Protein AF-A0AAD7THH3-F1 (afdb_monomer)

pLDDT: mean 76.31, std 14.66, range [33.72, 93.31]

Structure (mmCIF, N/CA/C/O backbone):
data_AF-A0AAD7THH3-F1
#
_entry.id   AF-A0AAD7THH3-F1
#
loop_
_atom_site.group_PDB
_atom_site.id
_atom_site.type_symbol
_atom_site.label_atom_id
_atom_site.label_alt_id
_atom_site.label_comp_id
_atom_site.label_asym_id
_atom_site.label_entity_id
_atom_site.label_seq_id
_atom_site.pdbx_PDB_ins_code
_atom_site.Cartn_x
_atom_site.Cartn_y
_atom_site.Cartn_z
_atom_site.occupancy
_atom_site.B_iso_or_equiv
_atom_site.auth_seq_id
_atom_site.auth_comp_id
_atom_site.auth_asym_id
_atom_site.auth_atom_id
_atom_site.pdbx_PDB_model_num
ATOM 1 N N . MET A 1 1 ? -15.666 10.020 -2.383 1.00 36.31 1 MET A N 1
ATOM 2 C CA . MET A 1 1 ? -15.651 9.001 -1.314 1.00 36.31 1 MET A CA 1
ATOM 3 C C . MET A 1 1 ? -14.209 8.816 -0.838 1.00 36.31 1 MET A C 1
ATOM 5 O O . MET A 1 1 ? -13.366 8.535 -1.676 1.00 36.31 1 MET A O 1
ATOM 9 N N . PHE A 1 2 ? -13.878 9.084 0.431 1.00 39.31 2 PHE A N 1
ATOM 10 C CA . PHE A 1 2 ? -12.523 8.852 0.968 1.00 39.31 2 PHE A CA 1
ATOM 1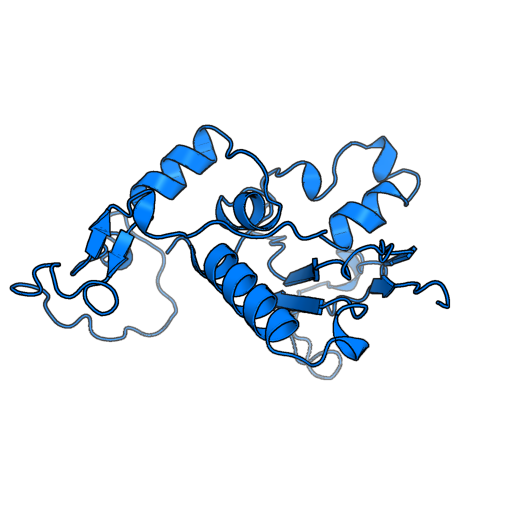1 C C . PHE A 1 2 ? -12.578 7.733 1.997 1.00 39.31 2 PHE A C 1
ATOM 13 O O . PHE A 1 2 ? -13.449 7.734 2.866 1.00 39.31 2 PHE A O 1
ATOM 20 N N . ASP A 1 3 ? -11.676 6.770 1.851 1.00 51.69 3 ASP A N 1
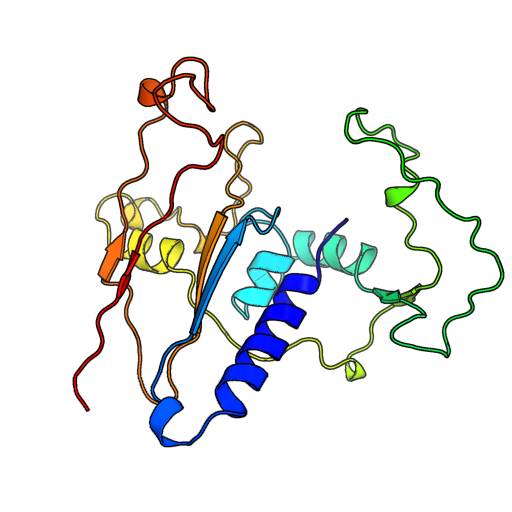ATOM 21 C CA . ASP A 1 3 ? -11.946 5.408 2.277 1.00 51.69 3 ASP A CA 1
ATOM 22 C C . ASP A 1 3 ? -11.218 5.038 3.578 1.00 51.69 3 ASP A C 1
ATOM 24 O O . ASP A 1 3 ? -10.019 4.760 3.608 1.00 51.69 3 ASP A O 1
ATOM 28 N N . THR A 1 4 ? -11.954 5.015 4.690 1.00 59.19 4 THR A N 1
ATOM 29 C CA . THR A 1 4 ? -11.506 4.410 5.957 1.00 59.19 4 THR A CA 1
ATOM 30 C C . THR A 1 4 ? -11.413 2.881 5.878 1.00 59.19 4 THR A C 1
ATOM 32 O O . THR A 1 4 ? -10.895 2.260 6.812 1.00 59.19 4 THR A O 1
ATOM 35 N N . THR A 1 5 ? -11.833 2.264 4.764 1.00 65.50 5 THR A N 1
ATOM 36 C CA . THR A 1 5 ? -11.744 0.811 4.542 1.00 65.50 5 THR A CA 1
ATOM 37 C C . THR A 1 5 ? -10.318 0.292 4.622 1.00 65.50 5 THR A C 1
ATOM 39 O O . THR A 1 5 ? -10.135 -0.828 5.080 1.00 65.50 5 THR A O 1
ATOM 42 N N . GLY A 1 6 ? -9.291 1.084 4.289 1.00 70.25 6 GLY A N 1
ATOM 43 C CA . GLY A 1 6 ? -7.895 0.658 4.457 1.00 70.25 6 GLY A CA 1
ATOM 44 C C . GLY A 1 6 ? -7.565 0.268 5.904 1.00 70.25 6 GLY A C 1
ATOM 45 O O . GLY A 1 6 ? -7.068 -0.825 6.172 1.00 70.25 6 GLY A O 1
ATOM 46 N N . ALA A 1 7 ? -7.909 1.127 6.863 1.00 71.81 7 ALA A N 1
ATOM 47 C CA . ALA A 1 7 ? -7.636 0.863 8.274 1.00 71.81 7 ALA A CA 1
ATOM 48 C C . ALA A 1 7 ? -8.503 -0.282 8.833 1.00 71.81 7 ALA A C 1
ATOM 50 O O . ALA A 1 7 ? -8.016 -1.116 9.598 1.00 71.81 7 ALA A O 1
ATOM 51 N N . ILE A 1 8 ? -9.765 -0.370 8.397 1.00 76.00 8 ILE A N 1
ATOM 52 C CA . ILE A 1 8 ? -10.666 -1.478 8.753 1.00 76.00 8 ILE A CA 1
ATOM 53 C C . ILE A 1 8 ? -10.132 -2.801 8.197 1.00 76.00 8 ILE A C 1
ATOM 55 O O . ILE A 1 8 ? -10.050 -3.784 8.928 1.00 76.00 8 ILE A O 1
ATOM 59 N N . LEU A 1 9 ? -9.707 -2.825 6.935 1.00 83.06 9 LEU A N 1
ATOM 60 C CA . LEU A 1 9 ? -9.112 -3.994 6.297 1.00 83.06 9 LEU A CA 1
ATOM 61 C C . LEU A 1 9 ? -7.879 -4.460 7.065 1.00 83.06 9 LEU A C 1
ATOM 63 O O . LEU A 1 9 ? -7.751 -5.650 7.335 1.00 83.06 9 LEU A O 1
ATOM 67 N N . LEU A 1 10 ? -6.995 -3.543 7.465 1.00 82.88 10 LEU A N 1
ATOM 68 C CA . LEU A 1 10 ? -5.818 -3.900 8.251 1.00 82.88 10 LEU A CA 1
ATOM 69 C C . LEU A 1 10 ? -6.192 -4.502 9.611 1.00 82.88 10 LEU A C 1
ATOM 71 O O . LEU A 1 10 ? -5.597 -5.506 10.018 1.00 82.88 10 LEU A O 1
ATOM 75 N N . ARG A 1 11 ? -7.202 -3.946 10.287 1.00 81.88 11 ARG A N 1
ATOM 76 C CA . ARG A 1 11 ? -7.729 -4.506 11.538 1.00 81.88 11 ARG A CA 1
ATOM 77 C C . ARG A 1 11 ? -8.259 -5.923 11.332 1.00 81.88 11 ARG A C 1
ATOM 79 O O . ARG A 1 11 ? -7.886 -6.830 12.075 1.00 81.88 11 ARG A O 1
ATOM 86 N N . GLU A 1 12 ? -9.098 -6.131 10.321 1.00 86.50 12 GLU A N 1
ATOM 87 C CA . GLU A 1 12 ? -9.710 -7.436 10.056 1.00 86.50 12 GLU A CA 1
ATOM 88 C C . GLU A 1 12 ? -8.681 -8.470 9.578 1.00 86.50 12 GLU A C 1
ATOM 90 O O . GLU A 1 12 ? -8.737 -9.618 10.009 1.00 86.50 12 GLU A O 1
ATOM 95 N N . VAL A 1 13 ? -7.679 -8.079 8.782 1.00 88.38 13 VAL A N 1
ATOM 96 C CA . VAL A 1 13 ? -6.557 -8.960 8.405 1.00 88.38 13 VAL A CA 1
ATOM 97 C C . VAL A 1 13 ? -5.707 -9.318 9.626 1.00 88.38 13 VAL A C 1
ATOM 99 O O . VAL A 1 13 ? -5.308 -10.472 9.786 1.00 88.38 13 VAL A O 1
ATOM 102 N N . THR A 1 14 ? -5.454 -8.356 10.517 1.00 86.06 14 THR A N 1
ATOM 103 C CA . THR A 1 14 ? -4.723 -8.593 11.771 1.00 86.06 14 THR A CA 1
ATOM 104 C C . THR A 1 14 ? -5.467 -9.589 12.654 1.00 86.06 14 THR A C 1
ATOM 106 O O . THR A 1 14 ? -4.867 -10.548 13.139 1.00 86.06 14 THR A O 1
ATOM 109 N N . LYS A 1 15 ? -6.781 -9.404 12.811 1.00 86.50 15 LYS A N 1
ATOM 110 C CA . LYS A 1 15 ? -7.646 -10.328 13.545 1.00 86.50 15 LYS A CA 1
ATOM 111 C C . LYS A 1 15 ? -7.672 -11.711 12.897 1.00 86.50 15 LYS A C 1
ATOM 113 O O . LYS A 1 15 ? -7.452 -12.700 13.582 1.00 86.50 15 LYS A O 1
ATOM 118 N N . PHE A 1 16 ? -7.861 -11.779 11.580 1.00 88.06 16 PHE A N 1
ATOM 119 C CA . PHE A 1 16 ? -7.867 -13.030 10.824 1.00 88.06 16 PHE A CA 1
ATOM 120 C C . PHE A 1 16 ? -6.570 -13.831 11.012 1.00 88.06 16 PHE A C 1
ATOM 122 O O . PHE A 1 16 ? -6.617 -15.042 11.223 1.00 88.06 16 PHE A O 1
ATOM 129 N N . ARG A 1 17 ? -5.410 -13.161 10.989 1.00 87.19 17 ARG A N 1
ATOM 130 C CA . ARG A 1 17 ? -4.111 -13.782 11.292 1.00 87.19 17 ARG A CA 1
ATOM 131 C C . ARG A 1 17 ? -4.064 -14.320 12.725 1.00 87.19 17 ARG A C 1
ATOM 133 O O . ARG A 1 17 ? -3.546 -15.412 12.955 1.00 87.19 17 ARG A O 1
ATOM 140 N N . ASP A 1 18 ? -4.561 -13.539 13.679 1.00 85.00 18 ASP A N 1
ATOM 141 C CA . ASP A 1 18 ? -4.465 -13.837 15.109 1.00 85.00 18 ASP A CA 1
ATOM 142 C C . ASP A 1 18 ? -5.461 -14.924 15.569 1.00 85.00 18 ASP A C 1
ATOM 144 O O . ASP A 1 18 ? -5.165 -15.641 16.524 1.00 85.00 18 ASP A O 1
ATOM 148 N N . ASP A 1 19 ? -6.573 -15.113 14.850 1.00 90.00 19 ASP A N 1
ATOM 149 C CA . ASP A 1 19 ? -7.548 -16.197 15.064 1.00 90.00 19 ASP A CA 1
ATOM 150 C C . ASP A 1 19 ? -7.002 -17.585 14.647 1.00 90.00 19 ASP A C 1
ATOM 152 O O . ASP A 1 19 ? -7.589 -18.625 14.967 1.00 90.00 19 ASP A O 1
ATOM 156 N N . GLY A 1 20 ? -5.869 -17.628 13.938 1.00 86.38 20 GLY A N 1
ATOM 157 C CA . GLY A 1 20 ? -5.189 -18.860 13.541 1.00 86.38 20 GLY A CA 1
ATOM 158 C C . GLY A 1 20 ? -4.406 -19.542 14.680 1.00 86.38 20 GLY A C 1
ATOM 159 O O . GLY A 1 20 ? -4.077 -18.924 15.696 1.00 86.38 20 GLY A O 1
ATOM 160 N N . PRO A 1 21 ? -4.042 -20.831 14.524 1.00 88.44 21 PRO A N 1
ATOM 161 C CA . PRO A 1 21 ? -3.205 -21.543 15.489 1.00 88.44 21 PRO A CA 1
ATOM 162 C C . PRO A 1 21 ? -1.806 -20.919 15.604 1.00 88.44 21 PRO A C 1
ATOM 164 O O . PRO A 1 21 ? -1.242 -20.460 14.614 1.00 88.44 21 PRO A O 1
ATOM 167 N N . GLU A 1 22 ? -1.185 -21.009 16.785 1.00 84.00 22 GLU A N 1
ATOM 168 C CA . GLU A 1 22 ? 0.122 -20.392 17.094 1.00 84.00 22 GLU A CA 1
ATOM 169 C C . GLU A 1 22 ? 1.232 -20.742 16.086 1.00 84.00 22 GLU A C 1
ATOM 171 O O . GLU A 1 22 ? 2.065 -19.904 15.738 1.00 84.00 22 GLU A O 1
ATOM 176 N N . SER A 1 23 ? 1.206 -21.957 15.528 1.00 83.88 23 SER A N 1
ATOM 177 C CA . SER A 1 23 ? 2.130 -22.387 14.468 1.00 83.88 23 SER A CA 1
ATOM 178 C C . SER A 1 23 ? 2.114 -21.493 13.215 1.00 83.88 23 SER A C 1
ATOM 180 O O . SER A 1 23 ? 3.092 -21.470 12.471 1.00 83.88 23 SER A O 1
ATOM 182 N N . GLN A 1 24 ? 1.018 -20.764 12.985 1.00 84.44 24 GLN A N 1
ATOM 183 C CA . GLN A 1 24 ? 0.810 -19.867 11.846 1.00 84.44 24 GLN A CA 1
ATOM 184 C C . GLN A 1 24 ? 1.083 -18.397 12.190 1.00 84.44 24 GLN A C 1
ATOM 186 O O . GLN A 1 24 ? 1.205 -17.581 11.285 1.00 84.44 24 GLN A O 1
ATOM 191 N N . TRP A 1 25 ? 1.279 -18.033 13.463 1.00 82.25 25 TRP A N 1
ATOM 192 C CA . TRP A 1 25 ? 1.581 -16.643 13.856 1.00 82.25 25 TRP A CA 1
ATOM 193 C C . TRP A 1 25 ? 2.908 -16.123 13.285 1.00 82.25 25 TRP A C 1
ATOM 195 O O . TRP A 1 25 ? 3.166 -14.918 13.261 1.00 82.25 25 TRP A O 1
ATOM 205 N N . ARG A 1 26 ? 3.765 -17.043 12.830 1.00 80.44 26 ARG A N 1
ATOM 206 C CA . ARG A 1 26 ? 5.031 -16.750 12.148 1.00 80.44 26 ARG A CA 1
ATOM 207 C C . ARG A 1 26 ? 4.872 -16.514 10.645 1.00 80.44 26 ARG A C 1
ATOM 209 O O . ARG A 1 26 ? 5.882 -16.342 9.966 1.00 80.44 26 ARG A O 1
ATOM 216 N N . TRP A 1 27 ? 3.654 -16.557 10.113 1.00 85.62 27 TRP A N 1
ATOM 217 C CA . TRP A 1 27 ? 3.385 -16.284 8.705 1.00 85.62 27 TRP A CA 1
ATOM 218 C C . TRP A 1 27 ? 3.083 -14.797 8.524 1.00 85.62 27 TRP A C 1
ATOM 220 O O . TRP A 1 27 ? 2.349 -14.200 9.312 1.00 85.62 27 TRP A O 1
ATOM 230 N N . SER A 1 28 ? 3.660 -14.193 7.488 1.00 88.00 28 SER A N 1
ATOM 231 C CA . SER A 1 28 ? 3.271 -12.854 7.051 1.00 88.00 28 SER A CA 1
ATOM 232 C C . SER A 1 28 ? 1.929 -12.906 6.329 1.00 88.00 28 SER A C 1
ATOM 234 O O . SER A 1 28 ? 1.591 -13.912 5.702 1.00 88.00 28 SER A O 1
ATOM 236 N N . SER A 1 29 ? 1.180 -11.807 6.376 1.00 90.19 29 SER A N 1
ATOM 237 C CA . SER A 1 29 ? -0.023 -11.635 5.554 1.00 90.19 29 SER A CA 1
ATOM 238 C C . SER A 1 29 ? 0.259 -10.655 4.420 1.00 90.19 29 SER A C 1
ATOM 240 O O . SER A 1 29 ? 0.935 -9.646 4.617 1.00 90.19 29 SER A O 1
ATOM 242 N N . ILE A 1 30 ? -0.242 -10.966 3.226 1.00 91.25 30 ILE A N 1
ATOM 243 C CA . ILE A 1 30 ? -0.125 -10.107 2.046 1.00 91.25 30 ILE A CA 1
ATOM 244 C C . ILE A 1 30 ? -1.501 -9.513 1.772 1.00 91.25 30 ILE A C 1
ATOM 246 O O . ILE A 1 30 ? -2.472 -10.253 1.629 1.00 91.25 30 ILE A O 1
ATOM 250 N N . ILE A 1 31 ? -1.567 -8.189 1.688 1.00 92.00 31 ILE A N 1
ATOM 251 C CA . ILE A 1 31 ? -2.777 -7.448 1.338 1.00 92.00 31 ILE A CA 1
ATOM 252 C C . ILE A 1 31 ? -2.488 -6.762 0.008 1.00 92.00 31 ILE A C 1
ATOM 254 O O . ILE A 1 31 ? -1.630 -5.884 -0.058 1.00 92.00 31 ILE A O 1
ATOM 258 N N . ALA A 1 32 ? -3.141 -7.196 -1.065 1.00 92.50 32 ALA A N 1
ATOM 259 C CA . ALA A 1 32 ? -2.865 -6.691 -2.402 1.00 92.50 32 ALA A CA 1
ATOM 260 C C . ALA A 1 32 ? -4.142 -6.534 -3.221 1.00 92.50 32 ALA A C 1
ATOM 262 O O . ALA A 1 32 ? -5.075 -7.323 -3.071 1.00 92.50 32 ALA A O 1
ATOM 263 N N . GLY A 1 33 ? -4.151 -5.538 -4.097 1.00 90.44 33 GLY A N 1
ATOM 264 C CA . GLY A 1 33 ? -5.286 -5.222 -4.955 1.00 90.44 33 GLY A CA 1
ATOM 265 C C . GLY A 1 33 ? -5.259 -3.771 -5.405 1.00 90.44 33 GLY A C 1
ATOM 266 O O . GLY A 1 33 ? -4.321 -3.044 -5.074 1.00 90.44 33 GLY A O 1
ATOM 267 N N . ASP A 1 34 ? -6.297 -3.383 -6.136 1.00 89.88 34 ASP A N 1
ATOM 268 C CA . ASP A 1 34 ? -6.629 -1.994 -6.425 1.00 89.88 34 ASP A CA 1
ATOM 269 C C . ASP A 1 34 ? -7.409 -1.401 -5.245 1.00 89.88 34 ASP A C 1
ATOM 271 O O . ASP A 1 34 ? -8.471 -1.897 -4.867 1.00 89.88 34 ASP A O 1
ATOM 275 N N . PHE A 1 35 ? -6.851 -0.357 -4.643 1.00 87.38 35 PHE A N 1
ATOM 276 C CA . PHE A 1 35 ? -7.419 0.321 -3.485 1.00 87.38 35 PHE A CA 1
ATOM 277 C C . PHE A 1 35 ? -8.062 1.670 -3.824 1.00 87.38 35 PHE A C 1
ATOM 279 O O . PHE A 1 35 ? -8.548 2.353 -2.923 1.00 87.38 35 PHE A O 1
ATOM 286 N N . ASN A 1 36 ? -8.043 2.095 -5.091 1.00 87.06 36 ASN A N 1
ATOM 287 C CA . ASN A 1 36 ? -8.629 3.361 -5.541 1.00 87.06 36 ASN A CA 1
ATOM 288 C C . ASN A 1 36 ? -8.104 4.637 -4.844 1.00 87.06 36 ASN A C 1
ATOM 290 O O . ASN A 1 36 ? -8.703 5.708 -4.967 1.00 87.06 36 ASN A O 1
ATOM 294 N N . PHE A 1 37 ? -6.945 4.578 -4.179 1.00 87.00 37 PHE A N 1
ATOM 295 C CA . PHE A 1 37 ? -6.289 5.745 -3.589 1.00 87.00 37 PHE A CA 1
ATOM 296 C C . PHE A 1 37 ? -4.826 5.885 -4.019 1.00 87.00 37 PHE A C 1
ATOM 298 O O . PHE A 1 37 ? -4.133 4.905 -4.277 1.00 87.00 37 PHE A O 1
ATOM 305 N N . GLY A 1 38 ? -4.345 7.128 -4.088 1.00 88.69 38 GLY A N 1
ATOM 306 C CA . GLY A 1 38 ? -2.942 7.443 -4.363 1.00 88.69 38 GLY A CA 1
ATOM 307 C C . GLY A 1 38 ? -2.071 7.467 -3.097 1.00 88.69 38 GLY A C 1
ATOM 308 O O . GLY A 1 38 ? -2.601 7.479 -1.984 1.00 88.69 38 GLY A O 1
ATOM 309 N N . PRO A 1 39 ? -0.734 7.554 -3.236 1.00 88.31 39 PRO A N 1
ATOM 310 C CA . PRO A 1 39 ? 0.187 7.660 -2.098 1.00 88.31 39 PRO A CA 1
ATOM 311 C C . PRO A 1 39 ? -0.012 8.925 -1.246 1.00 88.31 39 PRO A C 1
ATOM 313 O O . PRO A 1 39 ? 0.408 8.973 -0.092 1.00 88.31 39 PRO A O 1
ATOM 316 N N . ASP A 1 40 ? -0.615 9.968 -1.818 1.00 88.31 40 ASP A N 1
ATOM 317 C CA . ASP A 1 40 ? -0.960 11.229 -1.158 1.00 88.31 40 ASP A CA 1
ATOM 318 C C . ASP A 1 40 ? -2.305 11.181 -0.414 1.00 88.31 40 ASP A C 1
ATOM 320 O O . ASP A 1 40 ? -2.671 12.146 0.265 1.00 88.31 40 ASP A O 1
ATOM 324 N N . ASP A 1 41 ? -3.044 10.077 -0.497 1.00 87.81 41 ASP A N 1
ATOM 325 C CA . ASP A 1 41 ? -4.335 9.924 0.166 1.00 87.81 41 ASP A CA 1
ATOM 326 C C . ASP A 1 41 ? -4.194 9.609 1.673 1.00 87.81 41 ASP A C 1
ATOM 328 O O . ASP A 1 41 ? -3.278 8.881 2.075 1.00 87.81 41 ASP A O 1
ATOM 332 N N . PRO A 1 42 ? -5.098 10.121 2.537 1.00 84.75 42 PRO A N 1
ATOM 333 C CA . PRO A 1 42 ? -5.135 9.755 3.952 1.00 84.75 42 PRO A CA 1
ATOM 334 C C . PRO A 1 42 ? -5.169 8.243 4.212 1.00 84.75 42 PRO A C 1
ATOM 336 O O . PRO A 1 42 ? -4.535 7.790 5.164 1.00 84.75 42 PRO A O 1
ATOM 339 N N . ALA A 1 43 ? -5.873 7.465 3.383 1.00 84.00 43 ALA A N 1
ATOM 340 C CA . ALA A 1 43 ? -6.003 6.019 3.554 1.00 84.00 43 ALA A CA 1
ATOM 341 C C . ALA A 1 43 ? -4.648 5.304 3.455 1.00 84.00 43 ALA A C 1
ATOM 343 O O . ALA A 1 43 ? -4.332 4.466 4.304 1.00 84.00 43 ALA A O 1
ATOM 344 N N . TYR A 1 44 ? -3.810 5.697 2.487 1.00 86.75 44 TYR A N 1
ATOM 345 C CA . TYR A 1 44 ? -2.445 5.186 2.353 1.00 86.75 44 TYR A CA 1
ATOM 346 C C . TYR A 1 44 ? -1.616 5.499 3.606 1.00 86.75 44 TYR A C 1
ATOM 348 O O . TYR A 1 44 ? -0.995 4.608 4.183 1.00 86.75 44 TYR A O 1
ATOM 356 N N . THR A 1 45 ? -1.644 6.750 4.078 1.00 85.62 45 THR A N 1
ATOM 357 C CA . THR A 1 45 ? -0.901 7.165 5.280 1.00 85.62 45 THR A CA 1
ATOM 358 C C . THR A 1 45 ? -1.325 6.380 6.525 1.00 85.62 45 THR A C 1
ATOM 360 O O . THR A 1 45 ? -0.470 5.948 7.298 1.00 85.62 45 THR A O 1
ATOM 363 N N . LEU A 1 46 ? -2.631 6.172 6.713 1.00 81.75 46 LEU A N 1
ATOM 364 C CA . LEU A 1 46 ? -3.168 5.432 7.857 1.00 81.75 46 LEU A CA 1
ATOM 365 C C . LEU A 1 46 ? -2.784 3.952 7.815 1.00 81.75 46 LEU A C 1
ATOM 367 O O . LEU A 1 46 ? -2.394 3.405 8.842 1.00 81.75 46 LEU A O 1
ATOM 371 N N . LEU A 1 47 ? -2.844 3.321 6.638 1.00 84.00 47 LEU A N 1
ATOM 372 C CA . LEU A 1 47 ? -2.385 1.943 6.439 1.00 84.00 47 LEU A CA 1
ATOM 373 C C . LEU A 1 47 ? -0.911 1.780 6.818 1.00 84.00 47 LEU A C 1
ATOM 375 O O . LEU A 1 47 ? -0.541 0.840 7.519 1.00 84.00 47 LEU A O 1
ATOM 379 N N . MET A 1 48 ? -0.075 2.731 6.405 1.00 83.06 48 MET A N 1
ATOM 380 C CA . MET A 1 48 ? 1.350 2.738 6.733 1.00 83.06 48 MET A CA 1
ATOM 381 C C . MET A 1 48 ? 1.639 3.039 8.216 1.00 83.06 48 MET A C 1
ATOM 383 O O . MET A 1 48 ? 2.793 2.976 8.629 1.00 83.06 48 MET A O 1
ATOM 387 N N . GLY A 1 49 ? 0.621 3.339 9.035 1.00 79.06 49 GLY A N 1
ATOM 388 C CA . GLY A 1 49 ? 0.777 3.663 10.458 1.00 79.06 49 GLY A CA 1
ATOM 389 C C . GLY A 1 49 ? 1.404 5.036 10.711 1.00 79.06 49 GLY A C 1
ATOM 390 O O . GLY A 1 49 ? 1.914 5.302 11.799 1.00 79.06 49 GLY A O 1
ATOM 391 N N . ASP A 1 50 ? 1.394 5.906 9.707 1.00 82.25 50 ASP A N 1
ATOM 392 C CA . ASP A 1 50 ? 2.082 7.183 9.738 1.00 82.25 50 ASP A CA 1
ATOM 393 C C . ASP A 1 50 ? 1.162 8.337 10.164 1.00 82.25 50 ASP A C 1
ATOM 395 O O . ASP A 1 50 ? -0.062 8.297 10.025 1.00 82.25 50 ASP A O 1
ATOM 399 N N . ALA A 1 51 ? 1.758 9.431 10.648 1.00 83.19 51 ALA A N 1
ATOM 400 C CA . ALA A 1 51 ? 1.006 10.647 10.937 1.00 83.19 51 ALA A CA 1
ATOM 401 C C . ALA A 1 51 ? 0.497 11.305 9.642 1.00 83.19 51 ALA A C 1
ATOM 403 O O . ALA A 1 51 ? 1.250 11.481 8.677 1.00 83.19 51 ALA A O 1
ATOM 404 N N . LEU A 1 52 ? -0.773 11.718 9.654 1.00 84.06 52 LEU A N 1
ATOM 405 C CA . LEU A 1 52 ? -1.396 12.449 8.553 1.00 84.06 52 LEU A CA 1
ATOM 406 C C . LEU A 1 52 ? -0.755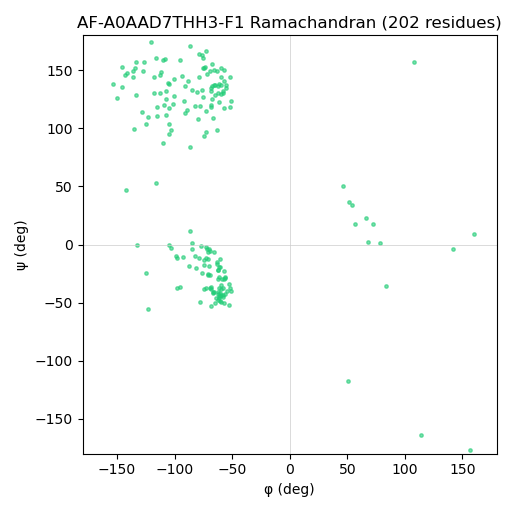 13.818 8.344 1.00 84.06 52 LEU A C 1
ATOM 408 O O . LEU A 1 52 ? -0.539 14.579 9.291 1.00 84.06 52 LEU A O 1
ATOM 412 N N . LEU A 1 53 ? -0.527 14.161 7.076 1.00 84.69 53 LEU A N 1
ATOM 413 C CA . LEU A 1 53 ? -0.156 15.517 6.680 1.00 84.69 53 LEU A CA 1
ATOM 414 C C . LEU A 1 53 ? -1.337 16.483 6.910 1.00 84.69 53 LEU A C 1
ATOM 416 O O . LEU A 1 53 ? -2.491 16.051 6.871 1.00 84.69 53 LEU A O 1
ATOM 420 N N . PRO A 1 54 ? -1.106 17.798 7.097 1.00 85.00 54 PRO A N 1
ATOM 421 C CA . PRO A 1 54 ? -2.190 18.758 7.337 1.00 85.00 54 PRO A CA 1
ATOM 422 C C . PRO A 1 54 ? -3.295 18.736 6.268 1.00 85.00 54 PRO A C 1
ATOM 424 O O . PRO A 1 54 ? -4.481 18.792 6.591 1.00 85.00 54 PRO A O 1
ATOM 427 N N . GLU A 1 55 ? -2.916 18.601 4.996 1.00 82.69 55 GLU A N 1
ATOM 428 C CA . GLU A 1 55 ? -3.856 18.510 3.872 1.00 82.69 55 GLU A CA 1
ATOM 429 C C . GLU A 1 55 ? -4.654 17.200 3.889 1.00 82.69 55 GLU A C 1
ATOM 431 O O . GLU A 1 55 ? -5.857 17.194 3.625 1.00 82.69 55 GLU A O 1
ATOM 436 N N . GLN A 1 56 ? -4.002 16.099 4.271 1.00 83.62 56 GLN A N 1
ATOM 437 C CA . GLN A 1 56 ? -4.636 14.792 4.429 1.00 83.62 56 GLN A CA 1
ATOM 438 C C . GLN A 1 56 ? -5.628 14.800 5.592 1.00 83.62 56 GLN A C 1
ATOM 440 O O . GLN A 1 56 ? -6.738 14.297 5.453 1.00 83.62 56 GLN A O 1
ATOM 445 N N . LYS A 1 57 ? -5.279 15.443 6.711 1.00 81.69 57 LYS A N 1
ATOM 446 C CA . LYS A 1 57 ? -6.177 15.599 7.857 1.00 81.69 57 LYS A CA 1
ATOM 447 C C . LYS A 1 57 ? -7.447 16.358 7.476 1.00 81.69 57 LYS A C 1
ATOM 449 O O . LYS A 1 57 ? -8.540 15.901 7.774 1.00 81.69 57 LYS A O 1
ATOM 454 N N . LYS A 1 58 ? -7.318 17.453 6.718 1.00 81.38 58 LYS A N 1
ATOM 455 C CA . LYS A 1 58 ? -8.476 18.216 6.227 1.00 81.38 58 LYS A CA 1
ATOM 456 C C . LYS A 1 58 ? -9.413 17.372 5.346 1.00 81.38 58 LYS A C 1
ATOM 458 O O . LYS A 1 58 ? -10.625 17.535 5.433 1.00 81.38 58 LYS A O 1
ATOM 463 N N . ARG A 1 59 ? -8.861 16.488 4.503 1.00 77.50 59 ARG A N 1
ATOM 464 C CA . ARG A 1 59 ? -9.631 15.539 3.667 1.00 77.50 59 ARG A CA 1
ATOM 465 C C . ARG A 1 59 ? -10.250 14.402 4.483 1.00 77.50 59 ARG A C 1
ATOM 467 O O . ARG A 1 59 ? -11.362 13.969 4.191 1.00 77.50 59 ARG A O 1
ATOM 474 N N . GLN A 1 60 ? -9.534 13.918 5.496 1.00 76.75 60 GLN A N 1
ATOM 475 C CA . GLN A 1 60 ? -10.037 12.897 6.406 1.00 76.75 60 GLN A CA 1
ATOM 476 C C . GLN A 1 60 ? -11.221 13.441 7.205 1.00 76.75 60 GLN A C 1
ATOM 478 O O . GLN A 1 60 ? -12.273 12.815 7.207 1.00 76.75 60 GLN A O 1
ATOM 483 N N . ASP A 1 61 ? -11.086 14.618 7.817 1.00 73.06 61 ASP A N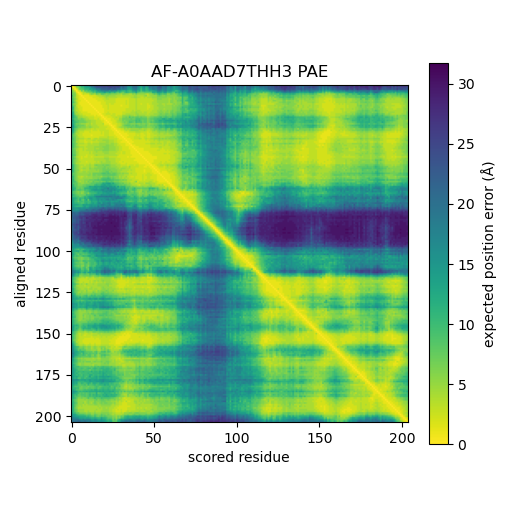 1
ATOM 484 C CA . ASP A 1 61 ? -12.117 15.220 8.670 1.00 73.06 61 ASP A CA 1
ATOM 485 C C . ASP A 1 61 ? -13.462 15.387 7.936 1.00 73.06 61 ASP A C 1
ATOM 487 O O . ASP A 1 61 ? -14.517 15.304 8.559 1.00 73.06 61 ASP A O 1
ATOM 491 N N . SER A 1 62 ? -13.451 15.570 6.608 1.00 69.50 62 SER A N 1
ATOM 492 C CA . SER A 1 62 ? -14.680 15.675 5.811 1.00 69.50 62 SER A CA 1
ATOM 493 C C . SER A 1 62 ? -15.359 14.335 5.504 1.00 69.50 62 SER A C 1
ATOM 495 O O . SER A 1 62 ? -16.480 14.337 5.009 1.00 69.50 62 SER A O 1
ATOM 497 N N . SER A 1 63 ? -14.692 13.206 5.754 1.00 67.56 63 SER A N 1
ATOM 498 C CA . SER A 1 63 ? -15.141 11.863 5.336 1.00 67.56 63 SER A CA 1
ATOM 499 C C . SER A 1 63 ? -15.072 10.824 6.459 1.00 67.56 63 SER A C 1
ATOM 501 O O . SER A 1 63 ? -15.412 9.661 6.264 1.00 67.56 63 SER A O 1
ATOM 503 N N . TYR A 1 64 ? -14.621 11.235 7.644 1.00 71.31 64 TYR A N 1
ATOM 504 C CA . TYR A 1 64 ? -14.431 10.381 8.809 1.00 71.31 64 TYR A CA 1
ATOM 505 C C . TYR A 1 64 ? -15.725 10.264 9.610 1.00 71.31 64 TYR A C 1
ATOM 507 O O . TYR A 1 64 ? -15.963 10.997 10.577 1.00 71.31 64 TYR A O 1
ATOM 515 N N . VAL A 1 65 ? -16.586 9.346 9.177 1.00 72.56 65 VAL A N 1
ATOM 516 C CA . VAL A 1 65 ? -17.926 9.178 9.736 1.00 72.56 65 VAL A CA 1
ATOM 517 C C . VAL A 1 65 ? -18.269 7.710 10.008 1.00 72.56 65 VAL A C 1
ATOM 519 O O . VAL A 1 65 ? -17.761 6.804 9.353 1.00 72.56 65 VAL A O 1
ATOM 522 N N . VAL A 1 66 ? -19.138 7.475 10.988 1.00 71.19 66 VAL A N 1
ATOM 523 C CA . VAL A 1 66 ? -19.725 6.177 11.335 1.00 71.19 66 VAL A CA 1
ATOM 524 C C . VAL A 1 66 ? -21.158 6.159 10.841 1.00 71.19 66 VAL A C 1
ATOM 526 O O . VAL A 1 66 ? -21.975 6.963 11.290 1.00 71.19 66 VAL A O 1
ATOM 529 N N . HIS A 1 67 ? -21.453 5.248 9.918 1.00 78.00 67 HIS A N 1
ATOM 530 C CA . HIS A 1 67 ? -22.789 5.074 9.360 1.00 78.00 67 HIS A CA 1
ATOM 531 C C . HIS A 1 67 ? -23.742 4.396 10.364 1.00 78.00 67 HIS A C 1
ATOM 533 O O . HIS A 1 67 ? -23.315 3.600 11.205 1.00 78.00 67 HIS A O 1
ATOM 539 N N . ALA A 1 68 ? -25.044 4.657 10.243 1.00 78.81 68 ALA A N 1
ATOM 540 C CA . ALA A 1 68 ? -26.093 4.170 11.143 1.00 78.81 68 ALA A CA 1
ATOM 541 C C . ALA A 1 68 ? -26.206 2.636 11.225 1.00 78.81 68 ALA A C 1
ATOM 543 O O . ALA A 1 68 ? -26.751 2.090 12.180 1.00 78.81 68 ALA A O 1
ATOM 544 N N . THR A 1 69 ? -25.671 1.923 10.231 1.00 71.00 69 THR A N 1
ATOM 545 C CA . THR A 1 69 ? -25.575 0.453 10.229 1.00 71.00 69 THR A CA 1
ATOM 546 C C . THR A 1 69 ? -24.542 -0.082 11.220 1.00 71.00 69 THR A C 1
ATOM 548 O O . THR A 1 69 ? -24.659 -1.224 11.655 1.00 71.00 69 THR A O 1
ATOM 551 N N . ILE A 1 70 ? -23.538 0.726 11.568 1.00 69.06 70 ILE A N 1
ATOM 552 C CA . ILE A 1 70 ? -22.508 0.404 12.563 1.00 69.06 70 ILE A CA 1
ATOM 553 C C . ILE A 1 70 ? -22.891 0.973 13.932 1.00 69.06 70 ILE A C 1
ATOM 555 O O . ILE A 1 70 ? -22.661 0.325 14.950 1.00 69.06 70 ILE A O 1
ATOM 559 N N . ASP A 1 71 ? -23.511 2.153 13.959 1.00 72.19 71 ASP A N 1
ATOM 560 C CA . ASP A 1 71 ? -23.982 2.790 15.185 1.00 72.19 71 ASP A CA 1
ATOM 561 C C . ASP A 1 71 ? -25.477 3.121 15.104 1.00 72.19 71 ASP A C 1
ATOM 563 O O . ASP A 1 71 ? -25.892 4.108 14.497 1.00 72.19 71 ASP A O 1
ATOM 567 N N . SER A 1 72 ? -26.290 2.314 15.787 1.00 75.44 72 SER A N 1
ATOM 568 C CA . SER A 1 72 ? -27.747 2.468 15.824 1.00 75.44 72 SER A CA 1
ATOM 569 C C . SER A 1 72 ? -28.230 3.749 16.517 1.00 75.44 72 SER A C 1
ATOM 571 O O . SER A 1 72 ? -29.431 4.005 16.538 1.00 75.44 72 SER A O 1
ATOM 573 N N . THR A 1 73 ? -27.337 4.531 17.135 1.00 76.06 73 THR A N 1
ATOM 574 C CA . THR A 1 73 ? -27.675 5.831 17.741 1.00 76.06 73 THR A CA 1
ATOM 575 C C . THR A 1 73 ? -27.710 6.974 16.725 1.00 76.06 73 THR A C 1
ATOM 577 O O . THR A 1 73 ? -28.173 8.070 17.049 1.00 76.06 73 THR A O 1
ATOM 580 N N . VAL A 1 74 ? -27.256 6.735 15.492 1.00 80.00 74 VAL A N 1
ATOM 581 C CA . VAL A 1 74 ? -27.329 7.709 14.400 1.00 80.00 74 VAL A CA 1
ATOM 582 C C . VAL A 1 74 ? -28.762 7.788 13.872 1.00 80.00 74 VAL A C 1
ATOM 584 O O . VAL A 1 74 ? -29.363 6.777 13.510 1.00 80.00 74 VAL A O 1
ATOM 587 N N . ALA A 1 75 ? -29.315 9.000 13.815 1.00 74.56 75 ALA A N 1
ATOM 588 C CA . ALA A 1 75 ? -30.657 9.228 13.290 1.00 74.56 75 ALA A CA 1
ATOM 589 C C . ALA A 1 75 ? -30.722 8.890 11.790 1.00 74.56 75 ALA A C 1
ATOM 591 O O . ALA A 1 75 ? -29.908 9.377 11.006 1.00 74.56 75 ALA A O 1
ATOM 592 N N . THR A 1 76 ? -31.703 8.073 11.404 1.00 70.62 76 THR A N 1
ATOM 593 C CA . THR A 1 76 ? -31.971 7.679 10.007 1.00 70.62 76 THR A CA 1
ATOM 594 C C . THR A 1 76 ? -33.172 8.410 9.400 1.00 70.62 76 THR A C 1
ATOM 596 O O . THR A 1 76 ? -33.474 8.256 8.216 1.00 70.62 76 THR A O 1
ATOM 599 N N . ASP A 1 77 ? -33.849 9.240 10.197 1.00 52.75 77 ASP A N 1
ATOM 600 C CA . ASP A 1 77 ? -35.055 9.951 9.789 1.00 52.75 77 ASP A CA 1
ATOM 601 C C . ASP A 1 77 ? -34.704 11.118 8.849 1.00 52.75 77 ASP A C 1
ATOM 603 O O . ASP A 1 77 ? -34.396 12.226 9.289 1.00 52.75 77 ASP A O 1
ATOM 607 N N . GLY A 1 78 ? -34.748 10.860 7.536 1.00 55.12 78 GLY A N 1
ATOM 608 C CA . GLY A 1 78 ? -34.659 11.893 6.494 1.00 55.12 78 GLY A CA 1
ATOM 609 C C . GLY A 1 78 ? -33.870 11.539 5.230 1.00 55.12 78 GLY A C 1
ATOM 610 O O . GLY A 1 78 ? -33.848 12.350 4.307 1.00 55.12 78 GLY A O 1
ATOM 611 N N . ALA A 1 79 ? -33.233 10.367 5.146 1.00 50.09 79 ALA A N 1
ATOM 612 C CA . ALA A 1 79 ? -32.481 9.985 3.950 1.00 50.09 79 ALA A CA 1
ATOM 613 C C . ALA A 1 79 ? -33.415 9.479 2.838 1.00 50.09 79 ALA A C 1
ATOM 615 O O . ALA A 1 79 ? -33.970 8.383 2.925 1.00 50.09 79 ALA A O 1
ATOM 616 N N . ALA A 1 80 ? -33.586 10.275 1.782 1.00 48.22 80 ALA A N 1
ATOM 617 C CA . ALA A 1 80 ? -34.126 9.775 0.523 1.00 48.22 80 ALA A CA 1
ATOM 618 C C . ALA A 1 80 ? -33.186 8.686 -0.026 1.00 48.22 80 ALA A C 1
ATOM 620 O O . ALA A 1 80 ? -31.967 8.832 0.054 1.00 48.22 80 ALA A O 1
ATOM 621 N N . GLN A 1 81 ? -33.747 7.592 -0.550 1.00 42.34 81 GLN A N 1
ATOM 622 C CA . GLN A 1 81 ? -32.975 6.569 -1.257 1.00 42.34 81 GLN A CA 1
ATOM 623 C C . GLN A 1 81 ? -32.239 7.237 -2.424 1.00 42.34 81 GLN A C 1
ATOM 625 O O . GLN A 1 81 ? -32.886 7.794 -3.307 1.00 42.34 81 GLN A O 1
ATOM 630 N N . ALA A 1 82 ? -30.906 7.213 -2.405 1.00 46.50 82 ALA A N 1
ATOM 631 C CA . ALA A 1 82 ? -30.118 7.539 -3.584 1.00 46.50 82 ALA A CA 1
ATOM 632 C C . ALA A 1 82 ? -30.340 6.414 -4.604 1.00 46.50 82 ALA A C 1
ATOM 634 O O . ALA A 1 82 ? -30.103 5.245 -4.295 1.00 46.50 82 ALA A O 1
ATOM 635 N N . GLU A 1 83 ? -30.887 6.755 -5.767 1.00 40.38 83 GLU A N 1
ATOM 636 C CA . GLU A 1 83 ? -30.972 5.841 -6.904 1.00 40.38 83 GLU A CA 1
ATOM 637 C C . GLU A 1 83 ? -29.545 5.602 -7.423 1.00 40.38 83 GLU A C 1
ATOM 639 O O . GLU A 1 83 ? -28.773 6.548 -7.563 1.00 40.38 83 GLU A O 1
ATOM 644 N N . GLU A 1 84 ? -29.176 4.337 -7.640 1.00 38.97 84 GLU A N 1
ATOM 645 C CA . GLU A 1 84 ? -27.886 3.950 -8.220 1.00 38.97 84 GLU A CA 1
ATOM 646 C C . GLU A 1 84 ? -27.803 4.496 -9.658 1.00 38.97 84 GLU A C 1
ATOM 648 O O . GLU A 1 84 ? -28.376 3.911 -10.578 1.00 38.97 84 GLU A O 1
ATOM 653 N N . GLU A 1 85 ? -27.131 5.633 -9.863 1.00 39.69 85 GLU A N 1
ATOM 654 C CA . GLU A 1 85 ? -26.793 6.115 -11.205 1.00 39.69 85 GLU A CA 1
ATOM 655 C C . GLU A 1 85 ? -25.486 5.478 -11.698 1.00 39.69 85 GLU A C 1
ATOM 657 O O . GLU A 1 85 ? -24.482 5.393 -10.992 1.00 39.69 85 GLU A O 1
ATOM 662 N N . GLU A 1 86 ? -25.548 4.995 -12.939 1.00 37.94 86 GLU A N 1
ATOM 663 C CA . GLU A 1 86 ? -24.487 4.329 -13.695 1.00 37.94 86 GLU A CA 1
ATOM 664 C C . GLU A 1 86 ? -23.215 5.199 -13.788 1.00 37.94 86 GLU A C 1
ATOM 666 O O . GLU A 1 86 ? -23.283 6.390 -14.100 1.00 37.94 86 GLU A O 1
ATOM 671 N N . GLU A 1 87 ? -22.043 4.594 -13.549 1.00 37.91 87 GLU A N 1
ATOM 672 C CA . GLU A 1 87 ? -20.727 5.244 -13.624 1.00 37.91 87 GLU A CA 1
ATOM 673 C C . GLU A 1 87 ? -20.516 5.989 -14.957 1.00 37.91 87 GLU A C 1
ATOM 675 O O . GLU A 1 87 ? -20.446 5.369 -16.021 1.00 37.91 87 GLU A O 1
ATOM 680 N N . GLY A 1 88 ? -20.318 7.316 -14.912 1.00 44.22 88 GLY A N 1
ATOM 681 C CA . GLY A 1 88 ? -19.805 8.031 -16.088 1.00 44.22 88 GLY A CA 1
ATOM 682 C C . GLY A 1 88 ? -19.990 9.546 -16.218 1.00 44.22 88 GLY A C 1
ATOM 683 O O . GLY A 1 88 ? -19.687 10.058 -17.296 1.00 44.22 88 GLY A O 1
ATOM 684 N N . ALA A 1 89 ? -20.455 10.294 -15.212 1.00 34.34 89 ALA A N 1
ATOM 685 C CA . ALA A 1 89 ? -20.654 11.745 -15.353 1.00 34.34 89 ALA A CA 1
ATOM 686 C C . ALA A 1 89 ? -19.610 12.583 -14.589 1.00 34.34 89 ALA A C 1
ATOM 688 O O . ALA A 1 89 ? -19.321 12.344 -13.420 1.00 34.34 89 ALA A O 1
ATOM 689 N N . GLU A 1 90 ? -19.039 13.585 -15.269 1.00 41.44 90 GLU A N 1
ATOM 690 C CA . GLU A 1 90 ? -18.089 14.547 -14.699 1.00 41.44 90 GLU A CA 1
ATOM 691 C C . GLU A 1 90 ? -18.689 15.312 -13.503 1.00 41.44 90 GLU A C 1
ATOM 693 O O . GLU A 1 90 ? -19.778 15.881 -13.584 1.00 41.44 90 GLU A O 1
ATOM 698 N N . ALA A 1 91 ? -17.940 15.354 -12.397 1.00 40.31 91 ALA A N 1
ATOM 699 C CA . ALA A 1 91 ? -18.365 15.932 -11.125 1.00 40.31 91 ALA A CA 1
ATOM 700 C C . ALA A 1 91 ? -18.553 17.463 -11.193 1.00 40.31 91 ALA A C 1
ATOM 702 O O . ALA A 1 91 ? -17.585 18.229 -11.244 1.00 40.31 91 ALA A O 1
ATOM 703 N N . GLY A 1 92 ? -19.810 17.913 -11.138 1.00 33.72 92 GLY A N 1
ATOM 704 C CA . GLY A 1 92 ? -20.183 19.302 -10.853 1.00 33.72 92 GLY A CA 1
ATOM 705 C C . GLY A 1 92 ? -20.123 19.640 -9.354 1.00 33.72 92 GLY A C 1
ATOM 706 O O . GLY A 1 92 ? -20.104 18.761 -8.499 1.00 33.72 92 GLY A O 1
ATOM 707 N N . GLU A 1 93 ? -20.123 20.935 -9.008 1.00 41.00 93 GLU A N 1
ATOM 708 C CA . GLU A 1 93 ? -19.974 21.447 -7.626 1.00 41.00 93 GLU A CA 1
ATOM 709 C C . GLU A 1 93 ? -21.057 20.996 -6.617 1.00 41.00 93 GLU A C 1
ATOM 711 O O . GLU A 1 93 ? -20.840 21.134 -5.414 1.00 41.00 93 GLU A O 1
ATOM 716 N N . ASN A 1 94 ? -22.169 20.411 -7.075 1.00 37.56 94 ASN A N 1
ATOM 717 C CA . ASN A 1 94 ? -23.269 19.887 -6.251 1.00 37.56 94 ASN A CA 1
ATOM 718 C C . ASN A 1 94 ? -23.419 18.364 -6.405 1.00 37.56 94 ASN A C 1
ATOM 720 O O . ASN A 1 94 ? -24.495 17.870 -6.728 1.00 37.56 94 ASN A O 1
ATOM 724 N N . ASP A 1 95 ? -22.326 17.639 -6.211 1.00 45.69 95 ASP A N 1
ATOM 725 C CA . ASP A 1 95 ? -22.309 16.179 -6.212 1.00 45.69 95 ASP A CA 1
ATOM 726 C C . ASP A 1 95 ? -22.969 15.620 -4.922 1.00 45.69 95 ASP A C 1
ATOM 728 O O . ASP A 1 95 ? -22.451 15.877 -3.824 1.00 45.69 95 ASP A O 1
ATOM 732 N N . PRO A 1 96 ? -24.111 14.903 -5.008 1.00 42.94 96 PRO A N 1
ATOM 733 C CA . PRO A 1 96 ? -24.777 14.294 -3.854 1.00 42.94 96 PRO A CA 1
ATOM 734 C C . PRO A 1 96 ? -23.908 13.248 -3.132 1.00 42.94 96 PRO A C 1
ATOM 736 O O . PRO A 1 96 ? -24.109 13.045 -1.932 1.00 42.94 96 PRO A O 1
ATOM 739 N N . ASP A 1 97 ? -22.866 12.703 -3.775 1.00 50.06 97 ASP A N 1
ATOM 740 C CA . ASP A 1 97 ? -21.896 11.783 -3.156 1.00 50.06 97 ASP A CA 1
ATOM 741 C C . ASP A 1 97 ? -20.931 12.475 -2.171 1.00 50.06 97 ASP A C 1
ATOM 743 O O . ASP A 1 97 ? -20.087 11.834 -1.530 1.00 50.06 97 ASP A O 1
ATOM 747 N N . ARG A 1 98 ? -21.036 13.803 -2.010 1.00 52.22 98 ARG A N 1
ATOM 748 C CA . ARG A 1 98 ? -20.288 14.565 -0.995 1.00 52.22 98 ARG A CA 1
ATOM 749 C C . ARG A 1 98 ? -20.975 14.641 0.362 1.00 52.22 98 ARG A C 1
ATOM 751 O O . ARG A 1 98 ? -20.301 14.964 1.342 1.00 52.22 98 ARG A O 1
ATOM 758 N N . VAL A 1 99 ? -22.280 14.381 0.448 1.00 58.31 99 VAL A N 1
ATOM 759 C CA . VAL A 1 99 ? -23.018 14.453 1.716 1.00 58.31 99 VAL A CA 1
ATOM 760 C C . VAL A 1 99 ? -23.260 13.039 2.223 1.00 58.31 99 VAL A C 1
ATOM 762 O O . VAL A 1 99 ? -24.195 12.367 1.803 1.00 58.31 99 VAL A O 1
ATOM 765 N N . ILE A 1 100 ? -22.423 12.587 3.158 1.00 63.00 100 ILE A N 1
ATOM 766 C CA . ILE A 1 100 ? -22.619 11.283 3.796 1.00 63.00 100 ILE A CA 1
ATOM 767 C C . ILE A 1 100 ? -23.812 11.390 4.754 1.00 63.00 100 ILE A C 1
ATOM 769 O O . ILE A 1 100 ? -23.690 11.883 5.877 1.00 63.00 100 ILE A O 1
ATOM 773 N N . VAL A 1 101 ? -24.987 10.974 4.283 1.00 74.62 101 VAL A N 1
ATOM 774 C CA . VAL A 1 101 ? -26.214 10.894 5.085 1.00 74.62 101 VAL A CA 1
ATOM 775 C C . VAL A 1 101 ? -26.174 9.683 6.021 1.00 74.62 101 VAL A C 1
ATOM 777 O O . VAL A 1 101 ? -25.401 8.750 5.816 1.00 74.62 101 VAL A O 1
ATOM 780 N N . ASN A 1 102 ? -27.009 9.692 7.066 1.00 76.81 102 ASN A N 1
ATOM 781 C CA . ASN A 1 102 ? -27.091 8.614 8.062 1.00 76.81 102 ASN A CA 1
ATOM 782 C C . ASN A 1 102 ? -25.745 8.270 8.717 1.00 76.81 102 ASN A C 1
ATOM 784 O O . ASN A 1 102 ? -25.489 7.109 9.033 1.00 76.81 102 ASN A O 1
ATOM 788 N N . ALA A 1 103 ? -24.874 9.257 8.925 1.00 77.56 103 ALA A N 1
ATOM 789 C CA . ALA A 1 103 ? -23.591 9.043 9.574 1.00 77.56 103 ALA A CA 1
ATOM 790 C C . ALA A 1 103 ? -23.278 10.138 10.603 1.00 77.56 103 ALA A C 1
ATOM 792 O O . ALA A 1 103 ? -23.687 11.290 10.453 1.00 77.56 103 ALA A O 1
ATOM 793 N N . ARG A 1 104 ? -22.544 9.781 11.662 1.00 80.00 104 ARG A N 1
ATOM 794 C CA . ARG A 1 104 ? -21.986 10.728 12.649 1.00 80.00 104 ARG A CA 1
ATOM 795 C C . ARG A 1 104 ? -20.472 10.847 12.490 1.00 80.00 104 ARG A C 1
ATOM 797 O O . ARG A 1 104 ? -19.869 9.898 12.009 1.00 80.00 104 ARG A O 1
ATOM 804 N N . PRO A 1 105 ? -19.811 11.911 12.970 1.00 75.88 105 PRO A N 1
ATOM 805 C CA . PRO A 1 105 ? -18.352 11.924 13.072 1.00 75.88 105 PRO A CA 1
ATOM 806 C C . PRO A 1 105 ? -17.825 10.730 13.887 1.00 75.88 105 PRO A C 1
ATOM 808 O O . PRO A 1 105 ? -18.393 10.383 14.933 1.00 75.88 105 PRO A O 1
ATOM 811 N N . ALA A 1 106 ? -16.749 10.100 13.414 1.00 69.75 106 ALA A N 1
ATOM 812 C CA . ALA A 1 106 ? -16.078 9.032 14.152 1.00 69.75 106 ALA A CA 1
ATOM 813 C C . ALA A 1 106 ? -15.303 9.584 15.365 1.00 69.75 106 ALA A C 1
ATOM 815 O O . ALA A 1 106 ? -14.799 10.710 15.364 1.00 69.75 106 ALA A O 1
ATOM 816 N N . GLN A 1 107 ? -15.243 8.788 16.428 1.00 71.94 107 GLN A N 1
ATOM 817 C CA . GLN A 1 107 ? -14.660 9.113 17.725 1.00 71.94 107 GLN A CA 1
ATOM 818 C C . GLN A 1 107 ? -13.459 8.210 18.035 1.00 71.94 107 GLN A C 1
ATOM 820 O O . GLN A 1 107 ? -13.344 7.120 17.477 1.00 71.94 107 GLN A O 1
ATOM 825 N N . PRO A 1 108 ? -12.567 8.612 18.962 1.00 66.94 108 PRO A N 1
ATOM 826 C CA . PRO A 1 108 ? -11.430 7.778 19.361 1.00 66.94 108 PRO A CA 1
ATOM 827 C C . PRO A 1 108 ? -11.821 6.383 19.875 1.00 66.94 108 PRO A C 1
ATOM 829 O O . PRO A 1 108 ? -11.042 5.448 19.746 1.00 66.94 108 PRO A O 1
ATOM 832 N N . SER A 1 109 ? -13.023 6.231 20.440 1.00 71.19 109 SER A N 1
ATOM 833 C CA . SER A 1 109 ? -13.551 4.951 20.927 1.00 71.19 109 SER A CA 1
ATOM 834 C C . SER A 1 109 ? -13.961 3.971 19.825 1.00 71.19 109 SER A C 1
ATOM 836 O O . SER A 1 109 ? -14.212 2.814 20.139 1.00 71.19 109 SER A O 1
ATOM 838 N N . ASP A 1 110 ? -14.040 4.407 18.562 1.00 64.56 110 ASP A N 1
ATOM 839 C CA . ASP A 1 110 ? -14.438 3.549 17.435 1.00 64.56 110 ASP A CA 1
ATOM 840 C C . ASP A 1 110 ? -13.296 2.604 16.972 1.00 64.56 110 ASP A C 1
ATOM 842 O O . ASP A 1 110 ? -13.493 1.799 16.065 1.00 64.56 110 ASP A O 1
ATOM 846 N N . ASP A 1 111 ? -12.115 2.679 17.608 1.00 62.19 111 ASP A N 1
ATOM 847 C CA . ASP A 1 111 ? -10.963 1.768 17.455 1.00 62.19 111 ASP A CA 1
ATOM 848 C C . ASP A 1 111 ? -10.596 1.447 15.992 1.00 62.19 111 ASP A C 1
ATOM 850 O O . ASP A 1 111 ? -10.472 0.298 15.558 1.00 62.19 111 ASP A O 1
ATOM 854 N N . LEU A 1 112 ? -10.454 2.510 15.198 1.00 59.88 112 LEU A N 1
ATOM 855 C CA . LEU A 1 112 ? -10.141 2.441 13.769 1.00 59.88 112 LEU A CA 1
ATOM 856 C C . LEU A 1 112 ? -8.631 2.373 13.476 1.00 59.88 112 LEU A C 1
ATOM 858 O O . LEU A 1 112 ? -8.234 2.545 12.328 1.00 59.88 112 LEU A O 1
ATOM 862 N N . GLN A 1 113 ? -7.769 2.151 14.476 1.00 55.38 113 GLN A N 1
ATOM 863 C CA . GLN A 1 113 ? -6.314 2.118 14.283 1.00 55.38 113 GLN A CA 1
ATOM 864 C C . GLN A 1 113 ? -5.673 0.934 15.006 1.00 55.38 113 GLN A C 1
ATOM 866 O O . GLN A 1 113 ? -5.367 1.006 16.192 1.00 55.38 113 GLN A O 1
ATOM 871 N N . SER A 1 114 ? -5.382 -0.141 14.273 1.00 53.53 114 SER A N 1
ATOM 872 C CA . SER A 1 114 ? -4.391 -1.116 14.731 1.00 53.53 114 SER A CA 1
ATOM 873 C C . SER A 1 114 ? -3.609 -1.708 13.562 1.00 53.53 114 SER A C 1
ATOM 875 O O . SER A 1 114 ? -4.175 -2.074 12.535 1.00 53.53 114 SER A O 1
ATOM 877 N N . GLY A 1 115 ? -2.290 -1.794 13.740 1.00 60.72 115 GLY A N 1
ATOM 878 C CA . GLY A 1 115 ? -1.362 -2.411 12.796 1.00 60.72 115 GLY A CA 1
ATOM 879 C C . GLY A 1 115 ? -0.479 -1.418 12.039 1.00 60.72 115 GLY A C 1
ATOM 880 O O . GLY A 1 115 ? -0.792 -0.241 11.891 1.00 60.72 115 GLY A O 1
ATOM 881 N N . THR A 1 116 ? 0.650 -1.923 11.554 1.00 73.88 116 THR A N 1
ATOM 882 C CA . THR A 1 116 ? 1.547 -1.229 10.628 1.00 73.88 116 THR A CA 1
ATOM 883 C C . THR A 1 116 ? 1.891 -2.222 9.533 1.00 73.88 116 THR A C 1
ATOM 885 O O . THR A 1 116 ? 2.270 -3.356 9.834 1.00 73.88 116 THR A O 1
ATOM 888 N N . VAL A 1 117 ? 1.728 -1.818 8.276 1.00 84.12 117 VAL A N 1
ATOM 889 C CA . VAL A 1 117 ? 2.161 -2.615 7.124 1.00 84.12 117 VAL A CA 1
ATOM 890 C C . VAL A 1 117 ? 3.348 -1.973 6.434 1.00 84.12 117 VAL A C 1
ATOM 892 O O . VAL A 1 117 ? 3.587 -0.771 6.528 1.00 84.12 117 VAL A O 1
ATOM 895 N N . ILE A 1 118 ? 4.073 -2.794 5.687 1.00 87.50 118 ILE A N 1
ATOM 896 C CA . ILE A 1 118 ? 5.133 -2.362 4.790 1.00 87.50 118 ILE A CA 1
ATOM 897 C C . ILE A 1 118 ? 4.578 -2.377 3.369 1.00 87.50 118 ILE A C 1
ATOM 899 O O . ILE A 1 118 ? 4.185 -3.424 2.858 1.00 87.50 118 ILE A O 1
ATOM 903 N N . SER A 1 119 ? 4.590 -1.236 2.684 1.00 89.50 119 SER A N 1
ATOM 904 C CA . SER A 1 119 ? 4.385 -1.215 1.236 1.00 89.50 119 SER A CA 1
ATOM 905 C C . SER A 1 119 ? 5.589 -1.876 0.556 1.00 89.50 119 SER A C 1
ATOM 907 O O . SER A 1 119 ? 6.714 -1.369 0.641 1.00 89.50 119 SER A O 1
ATOM 909 N N . ALA A 1 120 ? 5.354 -2.954 -0.193 1.00 88.06 120 ALA A N 1
ATOM 910 C CA . ALA A 1 120 ? 6.409 -3.641 -0.929 1.00 88.06 120 ALA A CA 1
ATOM 911 C C . ALA A 1 120 ? 7.095 -2.727 -1.952 1.00 88.06 120 ALA A C 1
ATOM 913 O O . ALA A 1 120 ? 8.307 -2.813 -2.145 1.00 88.06 120 ALA A O 1
ATOM 914 N N . TYR A 1 121 ? 6.337 -1.816 -2.567 1.00 85.88 121 TYR A N 1
ATOM 915 C CA . TYR A 1 121 ? 6.847 -0.879 -3.565 1.00 85.88 121 TYR A CA 1
ATOM 916 C C . TYR A 1 121 ? 7.791 0.148 -2.958 1.00 85.88 121 TYR A C 1
ATOM 918 O O . TYR A 1 121 ? 8.923 0.262 -3.410 1.00 85.88 121 TYR A O 1
ATOM 926 N N . ASP A 1 122 ? 7.361 0.838 -1.905 1.00 87.25 122 ASP A N 1
ATOM 927 C CA . ASP A 1 122 ? 8.226 1.718 -1.113 1.00 87.25 122 ASP A CA 1
ATOM 928 C C . ASP A 1 122 ? 9.505 1.001 -0.633 1.00 87.25 122 ASP A C 1
ATOM 930 O O . ASP A 1 122 ? 10.619 1.444 -0.922 1.00 87.25 122 ASP A O 1
ATOM 934 N N . ALA A 1 123 ? 9.365 -0.163 0.013 1.00 86.88 123 ALA A N 1
ATOM 935 C CA . ALA A 1 123 ? 10.502 -0.930 0.523 1.00 86.88 123 ALA A CA 1
ATOM 936 C C . ALA A 1 123 ? 11.472 -1.373 -0.585 1.00 86.88 123 ALA A C 1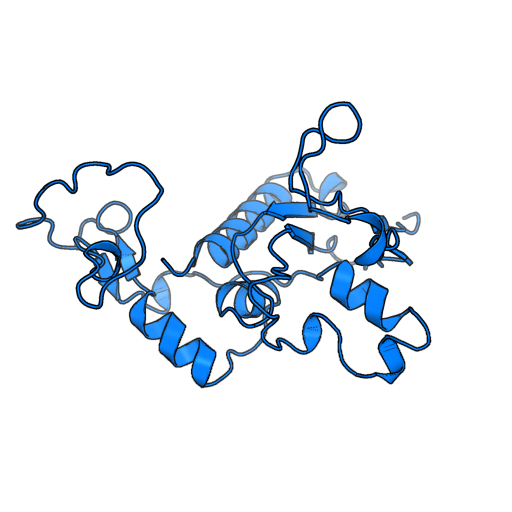
ATOM 938 O O . ALA A 1 123 ? 12.691 -1.297 -0.414 1.00 86.88 123 ALA A O 1
ATOM 939 N N . GLY A 1 124 ? 10.952 -1.818 -1.730 1.00 84.19 124 GLY A N 1
ATOM 940 C CA . GLY A 1 124 ? 11.772 -2.231 -2.863 1.00 84.19 124 GLY A CA 1
ATOM 941 C C . GLY A 1 124 ? 12.389 -1.053 -3.622 1.00 84.19 124 GLY A C 1
ATOM 942 O O . GLY A 1 124 ? 13.552 -1.127 -4.003 1.00 84.19 124 GLY A O 1
ATOM 943 N N . GLN A 1 125 ? 11.678 0.066 -3.797 1.00 85.25 125 GLN A N 1
ATOM 944 C CA . GLN A 1 125 ? 12.200 1.274 -4.459 1.00 85.25 125 GLN A CA 1
ATOM 945 C C . GLN A 1 125 ? 13.403 1.861 -3.721 1.00 85.25 125 GLN A C 1
ATOM 947 O O . GLN A 1 125 ? 14.369 2.277 -4.360 1.00 85.25 125 GLN A O 1
ATOM 952 N N . ARG A 1 126 ? 13.390 1.821 -2.384 1.00 86.25 126 ARG A N 1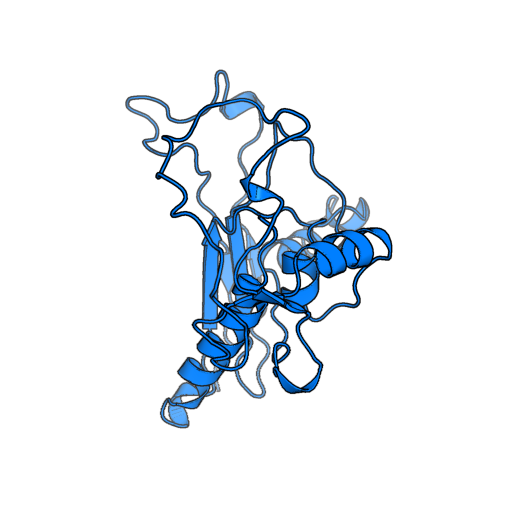
ATOM 953 C CA . ARG A 1 126 ? 14.531 2.231 -1.547 1.00 86.25 126 ARG A CA 1
ATOM 954 C C . ARG A 1 126 ? 15.784 1.380 -1.770 1.00 86.25 126 ARG A C 1
ATOM 956 O O . ARG A 1 126 ? 16.884 1.841 -1.483 1.00 86.25 126 ARG A O 1
ATOM 963 N N . GLN A 1 127 ? 15.635 0.166 -2.295 1.00 84.00 127 GLN A N 1
ATOM 964 C CA . GLN A 1 127 ? 16.747 -0.743 -2.581 1.00 84.00 127 GLN A CA 1
ATOM 965 C C . GLN A 1 127 ? 17.269 -0.624 -4.018 1.00 84.00 127 GLN A C 1
ATOM 967 O O . GLN A 1 127 ? 18.321 -1.181 -4.322 1.00 84.00 127 GLN A O 1
ATOM 972 N N . VAL A 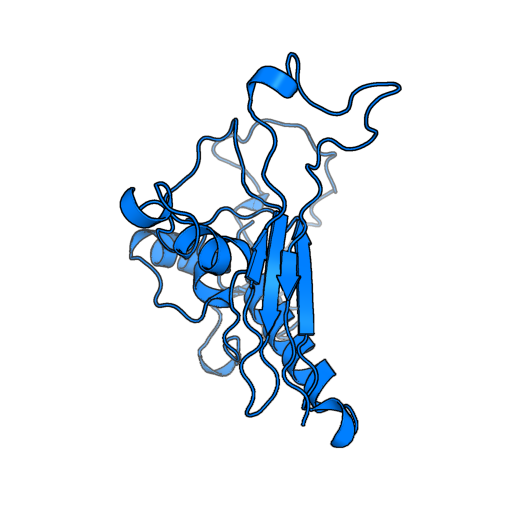1 128 ? 16.573 0.092 -4.909 1.00 80.69 128 VAL A N 1
ATOM 973 C CA . VAL A 1 128 ? 16.991 0.263 -6.308 1.00 80.69 128 VAL A CA 1
ATOM 974 C C . VAL A 1 128 ? 17.893 1.499 -6.441 1.00 80.69 128 VAL A C 1
ATOM 976 O O . VAL A 1 128 ? 17.401 2.619 -6.262 1.00 80.69 128 VAL A O 1
ATOM 979 N N . PRO A 1 129 ? 19.182 1.341 -6.813 1.00 78.56 129 PRO A N 1
ATOM 980 C CA . PRO A 1 129 ? 20.079 2.472 -7.054 1.00 78.56 129 PRO A CA 1
ATOM 981 C C . PRO A 1 129 ? 19.523 3.422 -8.123 1.00 78.56 129 PRO A C 1
ATOM 983 O O . PRO A 1 129 ? 18.924 2.985 -9.109 1.00 78.56 129 PRO A O 1
ATOM 986 N N . GLY A 1 130 ? 19.696 4.726 -7.919 1.00 80.50 130 GLY A N 1
ATOM 987 C CA . GLY A 1 130 ? 19.116 5.785 -8.752 1.00 80.50 130 GLY A CA 1
ATOM 988 C C . GLY A 1 130 ? 17.667 6.159 -8.403 1.00 80.50 130 GLY A C 1
ATOM 989 O O . GLY A 1 130 ? 17.333 7.340 -8.442 1.00 80.50 130 GLY A O 1
ATOM 990 N N . ILE A 1 131 ? 16.812 5.206 -7.998 1.00 78.75 131 ILE A N 1
ATOM 991 C CA . ILE A 1 131 ? 15.474 5.533 -7.458 1.00 78.75 131 ILE A CA 1
ATOM 992 C C . ILE A 1 131 ? 15.612 6.013 -6.017 1.00 78.75 131 ILE A C 1
ATOM 994 O O . ILE A 1 131 ? 15.119 7.088 -5.681 1.00 78.75 131 ILE A O 1
ATOM 998 N N . SER A 1 132 ? 16.336 5.265 -5.184 1.00 78.69 132 SER A N 1
ATOM 999 C CA . SER A 1 132 ? 16.605 5.648 -3.795 1.00 78.69 132 SER A CA 1
ATOM 1000 C C . SER A 1 132 ? 17.310 7.006 -3.684 1.00 78.69 132 SER A C 1
ATOM 1002 O O . SER A 1 132 ? 16.974 7.810 -2.819 1.00 78.69 132 SER A O 1
ATOM 1004 N N . GLU A 1 133 ? 18.222 7.299 -4.612 1.00 81.56 133 GLU A N 1
ATOM 1005 C CA . GLU A 1 133 ? 18.964 8.565 -4.698 1.00 81.56 133 GLU A CA 1
ATOM 1006 C C . GLU A 1 133 ? 18.092 9.749 -5.132 1.00 81.56 133 GLU A C 1
ATOM 1008 O O . GLU A 1 133 ? 18.383 10.889 -4.777 1.00 81.56 133 GLU A O 1
ATOM 1013 N N . SER A 1 134 ? 17.006 9.494 -5.869 1.00 81.62 134 SER A N 1
ATOM 1014 C CA . SER A 1 134 ? 16.062 10.545 -6.265 1.00 81.62 134 SER A CA 1
ATOM 1015 C C . SER A 1 134 ? 15.241 11.084 -5.089 1.00 81.62 134 SER A C 1
ATOM 1017 O O . SER A 1 134 ? 14.643 12.152 -5.201 1.00 81.62 134 SER A O 1
ATOM 1019 N N . GLY A 1 135 ? 15.172 10.339 -3.977 1.00 75.81 135 GLY A N 1
ATOM 1020 C CA . GLY A 1 135 ? 14.341 10.665 -2.815 1.00 75.81 135 GLY A CA 1
ATOM 1021 C C . GLY A 1 135 ? 12.828 10.566 -3.060 1.00 75.81 135 GLY A C 1
ATOM 1022 O O . GLY A 1 135 ? 12.043 10.846 -2.152 1.00 75.81 135 GLY A O 1
ATOM 1023 N N . LEU A 1 136 ? 12.402 10.162 -4.263 1.00 81.06 136 LEU A N 1
ATOM 1024 C CA . LEU A 1 136 ? 11.001 10.016 -4.646 1.00 81.06 136 LEU A CA 1
ATOM 1025 C C . LEU A 1 136 ? 10.629 8.535 -4.681 1.00 81.06 136 LEU A C 1
ATOM 1027 O O . LEU A 1 136 ? 10.843 7.828 -5.664 1.00 81.06 136 LEU A O 1
ATOM 1031 N N . THR A 1 137 ? 10.065 8.082 -3.569 1.00 84.88 137 THR A N 1
ATOM 1032 C CA . THR A 1 137 ? 9.497 6.743 -3.404 1.00 84.88 137 THR A CA 1
ATOM 1033 C C . THR A 1 137 ? 8.025 6.876 -3.040 1.00 84.88 137 THR A C 1
ATOM 1035 O O . THR A 1 137 ? 7.530 7.978 -2.796 1.00 84.88 137 THR A O 1
ATOM 1038 N N . PHE A 1 138 ? 7.302 5.766 -2.966 1.00 82.69 138 PHE A N 1
ATOM 1039 C CA . PHE A 1 138 ? 5.908 5.797 -2.517 1.00 82.69 138 PHE A CA 1
ATOM 1040 C C . PHE A 1 138 ? 5.781 6.304 -1.073 1.00 82.69 138 PHE A C 1
ATOM 1042 O O . PHE A 1 138 ? 4.810 6.982 -0.742 1.00 82.69 138 PHE A O 1
ATOM 1049 N N . GLY A 1 139 ? 6.799 6.084 -0.233 1.00 82.44 139 GLY A N 1
ATOM 1050 C CA . GLY A 1 139 ? 6.875 6.667 1.106 1.00 82.44 139 GLY A CA 1
ATOM 1051 C C . GLY A 1 139 ? 6.957 8.198 1.124 1.00 82.44 139 GLY A C 1
ATOM 1052 O O . GLY A 1 139 ? 6.697 8.797 2.162 1.00 82.44 139 GLY A O 1
ATOM 1053 N N . SER A 1 140 ? 7.261 8.848 -0.005 1.00 84.81 140 SER A N 1
ATOM 1054 C CA . SER A 1 140 ? 7.279 10.311 -0.113 1.00 84.81 140 SER A CA 1
ATOM 1055 C C . SER A 1 140 ? 5.870 10.926 -0.154 1.00 84.81 140 SER A C 1
ATOM 1057 O O . SER A 1 140 ? 5.752 12.137 0.015 1.00 84.81 140 SER A O 1
ATOM 1059 N N . ARG A 1 141 ? 4.815 10.115 -0.367 1.00 86.25 141 ARG A N 1
ATOM 1060 C CA . ARG A 1 141 ? 3.389 10.518 -0.334 1.00 86.25 141 ARG A CA 1
ATOM 1061 C C . ARG A 1 141 ? 3.063 11.737 -1.202 1.00 86.25 141 ARG A C 1
ATOM 1063 O O . ARG A 1 141 ? 2.269 12.600 -0.838 1.00 86.25 141 ARG A O 1
ATOM 1070 N N . VAL A 1 142 ? 3.728 11.820 -2.351 1.00 85.50 142 VAL A N 1
ATOM 1071 C CA . VAL A 1 142 ? 3.544 12.904 -3.318 1.00 85.50 142 VAL A CA 1
ATOM 1072 C C . VAL A 1 142 ? 2.420 12.531 -4.275 1.00 85.50 142 VAL A C 1
ATOM 1074 O O . VAL A 1 142 ? 2.327 11.383 -4.712 1.00 85.50 142 VAL A O 1
ATOM 1077 N N . SER A 1 143 ? 1.594 13.516 -4.623 1.00 84.06 143 SER A N 1
ATOM 1078 C CA . SER A 1 143 ? 0.518 13.328 -5.591 1.00 84.06 143 SER A CA 1
ATOM 1079 C C . SER A 1 143 ? 1.076 12.956 -6.963 1.00 84.06 143 SER A C 1
ATOM 1081 O O . SER A 1 143 ? 2.054 13.540 -7.440 1.00 84.06 143 SER A O 1
ATOM 1083 N N . VAL A 1 144 ? 0.447 11.973 -7.602 1.00 81.12 144 VAL A N 1
ATOM 1084 C CA . VAL A 1 144 ? 0.839 11.488 -8.927 1.00 81.12 144 VAL A CA 1
ATOM 1085 C C . VAL A 1 144 ? -0.170 12.006 -9.957 1.00 81.12 144 VAL A C 1
ATOM 1087 O O . VAL A 1 144 ? -1.369 11.990 -9.678 1.00 81.12 144 VAL A O 1
ATOM 1090 N N . PRO A 1 145 ? 0.266 12.473 -11.146 1.00 79.00 145 PRO A N 1
ATOM 1091 C CA . PRO A 1 145 ? -0.648 12.960 -12.175 1.00 79.00 145 PRO A CA 1
ATOM 1092 C C . PRO A 1 145 ? -1.764 11.961 -12.499 1.00 79.00 145 PRO A C 1
ATOM 1094 O O . PRO A 1 145 ? -1.526 10.757 -12.556 1.00 79.00 145 PRO A O 1
ATOM 1097 N N . GLN A 1 146 ? -2.965 12.467 -12.786 1.00 71.75 146 GLN A N 1
ATOM 1098 C CA . GLN A 1 146 ? -4.170 11.661 -13.029 1.00 71.75 146 GLN A CA 1
ATOM 1099 C C . GLN A 1 146 ? -4.020 10.642 -14.173 1.00 71.75 146 GLN A C 1
ATOM 1101 O O . GLN A 1 146 ? -4.606 9.567 -14.144 1.00 71.75 146 GLN A O 1
ATOM 1106 N N . GLU A 1 147 ? -3.189 10.963 -15.156 1.00 70.19 147 GLU A N 1
ATOM 1107 C CA . GLU A 1 147 ? -2.792 10.110 -16.282 1.00 70.19 147 GLU A CA 1
ATOM 1108 C C . GLU A 1 147 ? -1.857 8.942 -15.899 1.00 70.19 147 GLU A C 1
ATOM 1110 O O . GLU A 1 147 ? -1.502 8.125 -16.748 1.00 70.19 147 GLU A O 1
ATOM 1115 N N . ARG A 1 148 ? -1.402 8.885 -14.641 1.00 71.50 148 ARG A N 1
ATOM 1116 C CA . ARG A 1 148 ? -0.485 7.877 -14.085 1.00 71.50 148 ARG A CA 1
ATOM 1117 C C . ARG A 1 148 ? -0.868 7.528 -12.650 1.00 71.50 148 ARG A C 1
ATOM 1119 O O . ARG A 1 148 ? -0.017 7.524 -11.763 1.00 71.50 148 ARG A O 1
ATOM 1126 N N . ARG A 1 149 ? -2.151 7.277 -12.404 1.00 78.06 149 ARG A N 1
ATOM 1127 C CA . ARG A 1 149 ? -2.605 6.883 -11.069 1.00 78.06 149 ARG A CA 1
ATOM 1128 C C . ARG A 1 149 ? -1.914 5.596 -10.633 1.00 78.06 149 ARG A C 1
ATOM 1130 O O . ARG A 1 149 ? -1.770 4.661 -11.415 1.00 78.06 149 ARG A O 1
ATOM 1137 N N . VAL A 1 150 ? -1.494 5.578 -9.375 1.00 85.06 150 VAL A N 1
ATOM 1138 C CA . VAL A 1 150 ? -1.094 4.352 -8.698 1.00 85.06 150 VAL A CA 1
ATOM 1139 C C . VAL A 1 150 ? -2.186 4.024 -7.704 1.00 85.06 150 VAL A C 1
ATOM 1141 O O . VAL A 1 150 ? -2.376 4.781 -6.758 1.00 85.06 150 VAL A O 1
ATOM 1144 N N . LEU A 1 151 ? -2.908 2.942 -7.972 1.00 88.62 151 LEU A N 1
ATOM 1145 C CA . LEU A 1 151 ? -4.046 2.496 -7.170 1.00 88.62 151 LEU A CA 1
ATOM 1146 C C . LEU A 1 151 ? -3.860 1.047 -6.707 1.00 88.62 151 LEU A C 1
ATOM 1148 O O . LEU A 1 151 ? -4.362 0.660 -5.655 1.00 88.62 151 LEU A O 1
ATOM 1152 N N . ASP A 1 152 ? -3.064 0.275 -7.446 1.00 90.19 152 ASP A N 1
ATOM 1153 C CA . ASP A 1 152 ? -2.654 -1.064 -7.066 1.00 90.19 152 ASP A CA 1
ATOM 1154 C C . ASP A 1 152 ? -1.499 -1.044 -6.058 1.00 90.19 152 ASP A C 1
ATOM 1156 O O . ASP A 1 152 ? -0.459 -0.410 -6.280 1.00 90.19 152 ASP A O 1
ATOM 1160 N N . TYR A 1 153 ? -1.642 -1.807 -4.976 1.00 92.00 153 TYR A N 1
ATOM 1161 C CA . TYR A 1 153 ? -0.607 -1.957 -3.955 1.00 92.00 153 TYR A CA 1
ATOM 1162 C C . TYR A 1 153 ? -0.394 -3.418 -3.570 1.00 92.00 153 TYR A C 1
ATOM 1164 O O . TYR A 1 153 ? -1.275 -4.264 -3.701 1.00 92.00 153 TYR A O 1
ATOM 1172 N N . ILE A 1 154 ? 0.802 -3.696 -3.047 1.00 93.31 154 ILE A N 1
ATOM 1173 C CA . ILE A 1 154 ? 1.112 -4.905 -2.282 1.00 93.31 154 ILE A CA 1
ATOM 1174 C C . ILE A 1 154 ? 1.634 -4.435 -0.926 1.00 93.31 154 ILE A C 1
ATOM 1176 O O . ILE A 1 154 ? 2.741 -3.896 -0.836 1.00 93.31 154 ILE A O 1
ATOM 1180 N N . PHE A 1 155 ? 0.845 -4.644 0.118 1.00 91.94 155 PHE A N 1
ATOM 1181 C CA . PHE A 1 155 ? 1.223 -4.423 1.504 1.00 91.94 155 PHE A CA 1
ATOM 1182 C C . PHE A 1 155 ? 1.580 -5.748 2.175 1.00 91.94 155 PHE A C 1
ATOM 1184 O O . PHE A 1 155 ? 0.958 -6.786 1.934 1.00 91.94 155 PHE A O 1
ATOM 1191 N N . VAL A 1 156 ? 2.591 -5.702 3.033 1.00 90.50 156 VAL A N 1
ATOM 1192 C CA . VAL A 1 156 ? 3.071 -6.832 3.822 1.00 90.50 156 VAL A CA 1
ATOM 1193 C C . VAL A 1 156 ? 2.829 -6.517 5.287 1.00 90.50 156 VAL A C 1
ATOM 1195 O O . VAL A 1 156 ? 3.365 -5.547 5.818 1.00 90.50 156 VAL A O 1
ATOM 1198 N N . LEU A 1 157 ? 2.009 -7.337 5.935 1.00 88.75 157 LEU A N 1
ATOM 1199 C CA . LEU A 1 157 ? 1.893 -7.372 7.384 1.00 88.75 157 LEU A CA 1
ATOM 1200 C C . LEU A 1 157 ? 2.895 -8.405 7.902 1.00 88.75 157 LEU A C 1
ATOM 1202 O O . LEU A 1 157 ? 2.745 -9.603 7.633 1.00 88.75 157 LEU A O 1
ATOM 1206 N N . ASP A 1 158 ? 3.912 -7.934 8.621 1.00 84.25 158 ASP A N 1
ATOM 1207 C CA . ASP A 1 158 ? 4.987 -8.787 9.122 1.00 84.25 158 ASP A CA 1
ATOM 1208 C C . ASP A 1 158 ? 4.479 -9.895 10.052 1.00 84.25 158 ASP A C 1
ATOM 1210 O O . ASP A 1 158 ? 3.461 -9.789 10.753 1.00 84.25 158 ASP A O 1
ATOM 1214 N N . ALA A 1 159 ? 5.239 -10.987 10.048 1.00 80.50 159 ALA A N 1
ATOM 1215 C CA . ALA A 1 159 ? 5.057 -12.090 10.970 1.00 80.50 159 ALA A CA 1
ATOM 1216 C C . ALA A 1 159 ? 5.438 -11.665 12.396 1.00 80.50 159 ALA A C 1
ATOM 1218 O O . ALA A 1 159 ? 6.348 -10.861 12.612 1.00 80.50 159 ALA A O 1
ATOM 1219 N N . ARG A 1 160 ? 4.796 -12.252 13.413 1.00 77.25 160 ARG A N 1
ATOM 1220 C CA . ARG A 1 160 ? 5.154 -11.933 14.803 1.00 77.25 160 ARG A CA 1
ATOM 1221 C C . ARG A 1 160 ? 6.609 -12.322 15.085 1.00 77.25 160 ARG A C 1
ATOM 1223 O O . ARG A 1 160 ? 6.993 -13.486 14.952 1.00 77.25 160 ARG A O 1
ATOM 1230 N N . GLY A 1 161 ? 7.402 -11.337 15.511 1.00 74.69 161 GLY A N 1
ATOM 1231 C CA . GLY A 1 161 ? 8.809 -11.519 15.878 1.00 74.69 161 GLY A CA 1
ATOM 1232 C C . GLY A 1 161 ? 9.720 -11.898 14.708 1.00 74.69 161 GLY A C 1
ATOM 1233 O O . GLY A 1 161 ? 10.752 -12.533 14.938 1.00 74.69 161 GLY A O 1
ATOM 1234 N N . ARG A 1 162 ? 9.329 -11.580 13.467 1.00 75.62 162 ARG A N 1
ATOM 1235 C CA . ARG A 1 162 ? 10.130 -11.845 12.271 1.00 75.62 162 ARG A CA 1
ATOM 1236 C C . ARG A 1 162 ? 9.863 -10.807 11.187 1.00 75.62 162 ARG A C 1
ATOM 1238 O O . ARG A 1 162 ? 8.739 -10.693 10.712 1.00 75.62 162 ARG A O 1
ATOM 1245 N N . ASP A 1 163 ? 10.938 -10.198 10.716 1.00 74.06 163 ASP A N 1
ATOM 1246 C CA . ASP A 1 163 ? 10.902 -9.326 9.549 1.00 74.06 163 ASP A CA 1
ATOM 1247 C C . ASP A 1 163 ? 10.802 -10.172 8.272 1.00 74.06 163 ASP A C 1
ATOM 1249 O O . ASP A 1 163 ? 11.552 -11.145 8.095 1.00 74.06 163 ASP A O 1
ATOM 1253 N N . VAL A 1 164 ? 9.887 -9.807 7.373 1.00 78.50 164 VAL A N 1
ATOM 1254 C CA . VAL A 1 164 ? 9.767 -10.406 6.039 1.00 78.50 164 VAL A CA 1
ATOM 1255 C C . VAL A 1 164 ? 10.201 -9.375 4.997 1.00 78.50 164 VAL A C 1
ATOM 1257 O O . VAL A 1 164 ? 9.378 -8.624 4.470 1.00 78.50 164 VAL A O 1
ATOM 1260 N N . PRO A 1 165 ? 11.508 -9.297 4.678 1.00 82.00 165 PRO A N 1
ATOM 1261 C CA . PRO A 1 165 ? 11.996 -8.292 3.753 1.00 82.00 165 PRO A CA 1
ATOM 1262 C C . PRO A 1 165 ? 11.475 -8.548 2.340 1.00 82.00 165 PRO A C 1
ATOM 1264 O O . PRO A 1 165 ? 11.525 -9.665 1.811 1.00 82.00 165 PRO A O 1
ATOM 1267 N N . VAL A 1 166 ? 11.048 -7.466 1.697 1.00 86.44 166 VAL A N 1
ATOM 1268 C CA . VAL A 1 166 ? 10.852 -7.421 0.249 1.00 86.44 166 VAL A CA 1
ATOM 1269 C C . VAL A 1 166 ? 12.219 -7.274 -0.400 1.00 86.44 166 VAL A C 1
ATOM 1271 O O . VAL A 1 166 ? 12.922 -6.301 -0.144 1.00 86.44 166 VAL A O 1
ATOM 1274 N N . VAL A 1 167 ? 12.607 -8.247 -1.221 1.00 85.62 167 VAL A N 1
ATOM 1275 C CA . VAL A 1 167 ? 13.961 -8.345 -1.791 1.00 85.62 167 VAL A CA 1
ATOM 1276 C C . VAL A 1 167 ? 14.009 -7.785 -3.207 1.00 85.62 167 VAL A C 1
ATOM 1278 O O . VAL A 1 167 ? 14.999 -7.177 -3.609 1.00 85.62 167 VAL A O 1
ATOM 1281 N N . ARG A 1 168 ? 12.953 -8.006 -3.999 1.00 83.31 168 ARG A N 1
ATOM 1282 C CA . ARG A 1 168 ? 12.884 -7.558 -5.397 1.00 83.31 168 ARG A CA 1
ATOM 1283 C C . ARG A 1 168 ? 11.466 -7.170 -5.784 1.00 83.31 168 ARG A C 1
ATOM 1285 O O . ARG A 1 168 ? 10.501 -7.716 -5.259 1.00 83.31 168 ARG A O 1
ATOM 1292 N N . LEU A 1 169 ? 11.360 -6.269 -6.754 1.00 88.31 169 LEU A N 1
ATOM 1293 C CA . LEU A 1 169 ? 10.109 -5.898 -7.407 1.00 88.31 169 LEU A CA 1
ATOM 1294 C C . LEU A 1 169 ? 10.181 -6.245 -8.888 1.00 88.31 169 LEU A C 1
ATOM 1296 O O . LEU A 1 169 ? 11.230 -6.079 -9.522 1.00 88.31 169 LEU A O 1
ATOM 1300 N N . ALA A 1 170 ? 9.058 -6.680 -9.454 1.00 86.50 170 ALA A N 1
ATOM 1301 C CA . ALA A 1 170 ? 8.916 -6.711 -10.898 1.00 86.50 170 ALA A CA 1
ATOM 1302 C C . ALA A 1 170 ? 9.018 -5.283 -11.435 1.00 86.50 170 ALA A C 1
ATOM 1304 O O . ALA A 1 170 ? 8.380 -4.352 -10.940 1.00 86.50 170 ALA A O 1
ATOM 1305 N N . LYS A 1 171 ? 9.869 -5.104 -12.444 1.00 82.62 171 LYS A N 1
ATOM 1306 C CA . LYS A 1 171 ? 10.108 -3.791 -13.026 1.00 82.62 171 LYS A CA 1
ATOM 1307 C C . LYS A 1 171 ? 8.838 -3.316 -13.745 1.00 82.62 171 LYS A C 1
ATOM 1309 O O . LYS A 1 171 ? 8.394 -4.017 -14.655 1.00 82.62 171 LYS A O 1
ATOM 1314 N N . PRO A 1 172 ? 8.309 -2.123 -13.422 1.00 78.06 172 PRO A N 1
ATOM 1315 C CA . PRO A 1 172 ? 7.205 -1.549 -14.178 1.00 78.06 172 PRO A CA 1
ATOM 1316 C C . PRO A 1 172 ? 7.597 -1.350 -15.645 1.00 78.06 172 PRO A C 1
ATOM 1318 O O . PRO A 1 172 ? 8.744 -1.005 -15.963 1.00 78.06 172 PRO A O 1
ATOM 1321 N N . HIS A 1 173 ? 6.646 -1.545 -16.553 1.00 81.25 173 HIS A N 1
ATOM 1322 C CA . HIS A 1 173 ? 6.858 -1.227 -17.960 1.00 81.25 173 HIS A CA 1
ATOM 1323 C C . HIS A 1 173 ? 7.031 0.285 -18.152 1.00 81.25 173 HIS A C 1
ATOM 1325 O O . HIS A 1 173 ? 6.487 1.101 -17.408 1.00 81.25 173 HIS A O 1
ATOM 1331 N N . ARG A 1 174 ? 7.802 0.669 -19.172 1.00 80.69 174 ARG A N 1
ATOM 1332 C CA . ARG A 1 174 ? 7.955 2.082 -19.531 1.00 80.69 174 ARG A CA 1
ATOM 1333 C C . ARG A 1 174 ? 6.706 2.591 -20.245 1.00 80.69 174 ARG A C 1
ATOM 1335 O O . ARG A 1 174 ? 6.062 1.822 -20.958 1.00 80.69 174 ARG A O 1
ATOM 1342 N N . LYS A 1 175 ? 6.431 3.897 -20.130 1.00 78.69 175 LYS A N 1
ATOM 1343 C CA . LYS A 1 175 ? 5.278 4.555 -20.771 1.00 78.69 175 LYS A CA 1
ATOM 1344 C C . LYS A 1 175 ? 5.205 4.242 -22.271 1.00 78.69 175 LYS A C 1
ATOM 1346 O O . LYS A 1 175 ? 4.131 3.956 -22.783 1.00 78.69 175 LYS A O 1
ATOM 1351 N N . GLU A 1 176 ? 6.349 4.221 -22.953 1.00 83.12 176 GLU A N 1
ATOM 1352 C CA . GLU A 1 176 ? 6.433 3.980 -24.402 1.00 83.12 176 GLU A CA 1
ATOM 1353 C C . GLU A 1 176 ? 5.902 2.601 -24.827 1.00 83.12 176 GLU A C 1
ATOM 1355 O O . GLU A 1 176 ? 5.409 2.451 -25.941 1.00 83.12 176 GLU A O 1
ATOM 1360 N N . VAL A 1 177 ? 5.967 1.595 -23.946 1.00 82.31 177 VAL A N 1
ATOM 1361 C CA . VAL A 1 177 ? 5.478 0.232 -24.231 1.00 82.31 177 VAL A CA 1
ATOM 1362 C C . VAL A 1 177 ? 3.948 0.203 -24.324 1.00 82.31 177 VAL A C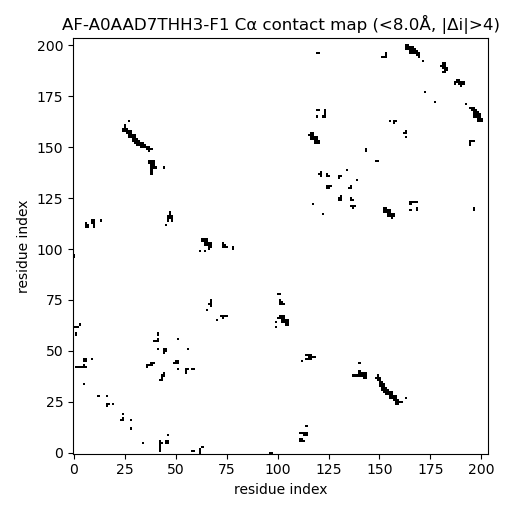 1
ATOM 1364 O O . VAL A 1 177 ? 3.368 -0.628 -25.029 1.00 82.31 177 VAL A O 1
ATOM 1367 N N . PHE A 1 178 ? 3.279 1.138 -23.649 1.00 80.06 178 PHE A N 1
ATOM 1368 C CA . PHE A 1 178 ? 1.826 1.194 -23.608 1.00 80.06 178 PHE A CA 1
ATOM 1369 C C . PHE A 1 178 ? 1.210 1.853 -24.839 1.00 80.06 178 PHE A C 1
ATOM 1371 O O . PHE A 1 178 ? 0.078 1.511 -25.162 1.00 80.06 178 PHE A O 1
ATOM 1378 N N . GLY A 1 179 ? 1.941 2.656 -25.620 1.00 82.56 179 GLY A N 1
ATOM 1379 C CA . GLY A 1 179 ? 1.397 3.292 -26.831 1.00 82.56 179 GLY A CA 1
ATOM 1380 C C . GLY A 1 179 ? 0.070 4.005 -26.540 1.00 82.56 179 GLY A C 1
ATOM 1381 O O . GLY A 1 179 ? 0.039 4.890 -25.690 1.00 82.56 179 GLY A O 1
ATOM 1382 N N . ASP A 1 180 ? -1.011 3.555 -27.183 1.00 83.88 180 ASP A N 1
ATOM 1383 C CA . ASP A 1 180 ? -2.374 4.094 -27.020 1.00 83.88 180 ASP A CA 1
ATOM 1384 C C . ASP A 1 180 ? -3.056 3.747 -25.676 1.00 83.88 180 ASP A C 1
ATOM 1386 O O . ASP A 1 180 ? -4.163 4.210 -25.422 1.00 83.88 180 ASP A O 1
ATOM 1390 N N . GLY A 1 181 ? -2.422 2.945 -24.812 1.00 84.62 181 GLY A N 1
ATOM 1391 C CA . GLY A 1 181 ? -2.939 2.572 -23.489 1.00 84.62 181 GLY A CA 1
ATOM 1392 C C . GLY A 1 181 ? -3.290 1.088 -23.340 1.00 84.62 181 GLY A C 1
ATOM 1393 O O . GLY A 1 181 ? -2.846 0.244 -24.119 1.00 84.62 181 GLY A O 1
ATOM 1394 N N . LEU A 1 182 ? -4.053 0.767 -22.296 1.00 85.69 182 LEU A N 1
ATOM 1395 C CA . LEU A 1 182 ? -4.558 -0.567 -21.950 1.00 85.69 182 LEU A CA 1
ATOM 1396 C C . LEU A 1 182 ? -6.095 -0.491 -21.769 1.00 85.69 182 LEU A C 1
ATOM 1398 O O . LEU A 1 182 ? -6.586 0.601 -21.490 1.00 85.69 182 LEU A O 1
ATOM 1402 N N . PRO A 1 183 ? -6.855 -1.600 -21.899 1.00 89.94 183 PRO A N 1
ATOM 1403 C CA . PRO A 1 183 ? -6.431 -2.931 -22.338 1.00 89.94 183 PRO A CA 1
ATOM 1404 C C . PRO A 1 183 ? -6.131 -2.988 -23.846 1.00 89.94 183 PRO A C 1
ATOM 1406 O O . PRO A 1 183 ? -6.496 -2.102 -24.616 1.00 89.94 183 PRO A O 1
ATOM 1409 N N . LYS A 1 184 ? -5.475 -4.064 -24.301 1.00 85.94 184 LYS A N 1
ATOM 1410 C CA . LYS A 1 184 ? -5.110 -4.270 -25.713 1.00 85.94 184 LYS A CA 1
ATOM 1411 C C . LYS A 1 184 ? -5.573 -5.629 -26.212 1.00 85.94 184 LYS A C 1
ATOM 1413 O O . LYS A 1 184 ? -5.035 -6.666 -25.821 1.00 85.94 184 LYS A O 1
ATOM 1418 N N . LYS A 1 185 ? -6.516 -5.631 -27.157 1.00 87.44 185 LYS A N 1
ATOM 1419 C CA . LYS A 1 185 ? -7.058 -6.857 -27.765 1.00 87.44 185 LYS A CA 1
ATOM 1420 C C . LYS A 1 185 ? -5.936 -7.775 -28.272 1.00 87.44 185 LYS A C 1
ATOM 1422 O O . LYS A 1 185 ? -5.126 -7.374 -29.101 1.00 87.44 185 LYS A O 1
ATOM 1427 N N . GLY A 1 186 ? -5.917 -9.016 -27.784 1.00 86.62 186 GLY A N 1
ATOM 1428 C CA . GLY A 1 186 ? -4.915 -10.026 -28.149 1.00 86.62 186 GLY A CA 1
ATOM 1429 C C . GLY A 1 186 ? -3.554 -9.885 -27.452 1.00 86.62 186 GLY A C 1
ATOM 1430 O O . GLY A 1 186 ? -2.674 -10.695 -27.722 1.00 86.62 186 GLY A O 1
ATOM 1431 N N . VAL A 1 187 ? -3.381 -8.898 -26.565 1.00 86.44 187 VAL A N 1
ATOM 1432 C CA . VAL A 1 187 ? -2.142 -8.664 -25.800 1.00 86.44 187 VAL A CA 1
ATOM 1433 C C . VAL A 1 187 ? -2.415 -8.685 -24.296 1.00 86.44 187 VAL A C 1
ATOM 1435 O O . VAL A 1 187 ? -1.808 -9.477 -23.583 1.00 86.44 187 VAL A O 1
ATOM 1438 N N . CYS A 1 188 ? -3.340 -7.855 -23.809 1.00 84.19 188 CYS A N 1
ATOM 1439 C CA . CYS A 1 188 ? -3.761 -7.842 -22.410 1.00 84.19 188 CYS A CA 1
ATOM 1440 C C . CYS A 1 188 ? -5.262 -7.561 -22.292 1.00 84.19 188 CYS A C 1
ATOM 1442 O O . CYS A 1 188 ? -5.843 -6.808 -23.073 1.00 84.19 188 CYS A O 1
ATOM 1444 N N . VAL A 1 189 ? -5.883 -8.175 -21.291 1.00 87.44 189 VAL A N 1
ATOM 1445 C CA . VAL A 1 189 ? -7.321 -8.031 -21.021 1.00 87.44 189 VAL A CA 1
ATOM 1446 C C . VAL A 1 189 ? -7.629 -7.001 -19.934 1.00 87.44 189 VAL A C 1
ATOM 1448 O O . VAL A 1 189 ? -8.784 -6.633 -19.786 1.00 87.44 189 VAL A O 1
ATOM 1451 N N . SER A 1 190 ? -6.613 -6.536 -19.204 1.00 86.94 190 SER A N 1
ATOM 1452 C CA . SER A 1 190 ? -6.738 -5.565 -18.116 1.00 86.94 190 SER A CA 1
ATOM 1453 C C . SER A 1 190 ? -6.074 -4.239 -18.497 1.00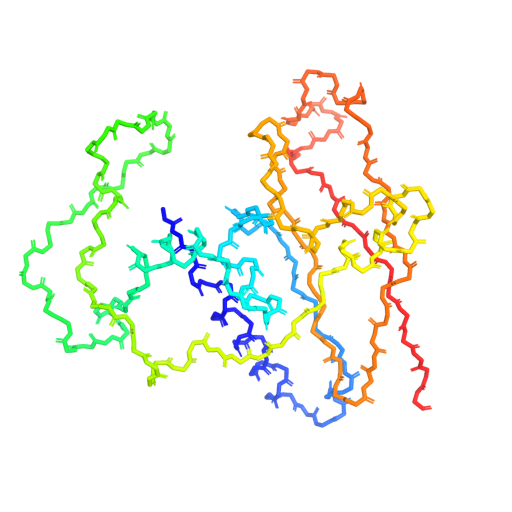 86.94 190 SER A C 1
ATOM 1455 O O . SER A 1 190 ? -5.073 -4.225 -19.222 1.00 86.94 190 SER A O 1
ATOM 1457 N N . ASP A 1 191 ? -6.664 -3.149 -18.023 1.00 85.81 191 ASP A N 1
ATOM 1458 C CA . ASP A 1 191 ? -6.100 -1.801 -17.877 1.00 85.81 191 ASP A CA 1
ATOM 1459 C C . ASP A 1 191 ? -5.109 -1.681 -16.700 1.00 85.81 191 ASP A C 1
ATOM 1461 O O . ASP A 1 191 ? -4.257 -0.794 -16.686 1.00 85.81 191 ASP A O 1
ATOM 1465 N N . HIS A 1 192 ? -5.172 -2.654 -15.791 1.00 87.44 192 HIS A N 1
ATOM 1466 C CA . HIS A 1 192 ? -4.239 -3.045 -14.734 1.00 87.44 192 HIS A CA 1
ATOM 1467 C C . HIS A 1 192 ? -2.832 -3.404 -15.240 1.00 87.44 192 HIS A C 1
ATOM 1469 O O . HIS A 1 192 ? -2.691 -4.258 -16.121 1.00 87.44 192 HIS A O 1
ATOM 1475 N N . ILE A 1 193 ? -1.767 -2.879 -14.621 1.00 87.38 193 ILE A N 1
ATOM 1476 C CA . ILE A 1 193 ? -0.427 -3.475 -14.722 1.00 87.38 193 ILE A CA 1
ATOM 1477 C C . ILE A 1 193 ? -0.248 -4.447 -13.558 1.00 87.38 193 ILE A C 1
ATOM 1479 O O . ILE A 1 193 ? -0.319 -4.051 -12.399 1.00 87.38 193 ILE A O 1
ATOM 1483 N N . SER A 1 194 ? 0.051 -5.713 -13.857 1.00 88.81 194 SER A N 1
ATOM 1484 C CA . SER A 1 194 ? 0.306 -6.709 -12.816 1.00 88.81 194 SER A CA 1
ATOM 1485 C C . SER A 1 194 ? 1.484 -6.315 -11.926 1.00 88.81 194 SER A C 1
ATOM 1487 O O . SER A 1 194 ? 2.587 -6.025 -12.400 1.00 88.81 194 SER A O 1
ATOM 1489 N N . LEU A 1 195 ? 1.244 -6.366 -10.621 1.00 90.19 195 LEU A N 1
ATOM 1490 C CA . LEU A 1 195 ? 2.241 -6.132 -9.590 1.00 90.19 195 LEU A CA 1
ATOM 1491 C C . LEU A 1 195 ? 2.877 -7.451 -9.146 1.00 90.19 195 LEU A C 1
ATOM 1493 O O . LEU A 1 195 ? 2.216 -8.486 -9.090 1.00 90.19 195 LEU A O 1
ATOM 1497 N N . ALA A 1 196 ? 4.168 -7.420 -8.817 1.00 91.38 196 ALA A N 1
ATOM 1498 C CA . ALA A 1 196 ? 4.863 -8.577 -8.266 1.00 91.38 196 ALA A CA 1
ATOM 1499 C C . ALA A 1 196 ? 6.046 -8.150 -7.395 1.00 91.38 196 ALA A C 1
ATOM 1501 O O . ALA A 1 196 ? 6.817 -7.252 -7.747 1.00 91.38 196 ALA A O 1
ATOM 1502 N N . ALA A 1 197 ? 6.194 -8.842 -6.270 1.00 91.44 197 ALA A N 1
ATOM 1503 C CA . ALA A 1 197 ? 7.264 -8.656 -5.308 1.00 91.44 197 ALA A CA 1
ATOM 1504 C C . ALA A 1 197 ? 7.804 -10.020 -4.870 1.00 91.44 197 ALA A C 1
ATOM 1506 O O . ALA A 1 197 ? 7.053 -10.984 -4.733 1.00 91.44 197 ALA A O 1
ATOM 1507 N N . GLU A 1 198 ? 9.109 -10.091 -4.639 1.00 89.56 198 GLU A N 1
ATOM 1508 C CA . GLU A 1 198 ? 9.766 -11.254 -4.056 1.00 89.56 198 GLU A CA 1
ATOM 1509 C C . GLU A 1 198 ? 10.017 -11.003 -2.573 1.00 89.56 198 GLU A C 1
ATOM 1511 O O . GLU A 1 198 ? 10.609 -9.986 -2.203 1.00 89.56 198 GLU A O 1
ATOM 1516 N N . GLN A 1 199 ? 9.576 -11.941 -1.740 1.00 87.06 199 GLN A N 1
ATOM 1517 C CA . GLN A 1 199 ? 9.795 -11.935 -0.298 1.00 87.06 199 GLN A CA 1
ATOM 1518 C C . GLN A 1 199 ? 10.739 -13.067 0.084 1.00 87.06 199 GLN A C 1
ATOM 1520 O O . GLN A 1 199 ? 10.733 -14.132 -0.537 1.00 87.06 199 GLN A O 1
ATOM 1525 N N . HIS A 1 200 ? 11.531 -12.844 1.127 1.00 82.69 200 HIS A N 1
ATOM 1526 C CA . HIS A 1 200 ? 12.401 -13.869 1.683 1.00 82.69 200 HIS A CA 1
ATOM 1527 C C . HIS A 1 200 ? 12.023 -14.169 3.130 1.00 82.69 200 HIS A C 1
ATOM 1529 O O . HIS A 1 200 ? 11.912 -13.267 3.958 1.00 82.69 200 HIS A O 1
ATOM 1535 N N . TRP A 1 201 ? 11.872 -15.455 3.441 1.00 77.38 201 TRP A N 1
ATOM 1536 C CA . TRP A 1 201 ? 11.666 -15.937 4.800 1.00 77.38 201 TRP A CA 1
ATOM 1537 C C . TRP A 1 201 ? 12.912 -16.667 5.274 1.00 77.38 201 TRP A C 1
ATOM 1539 O O . TRP A 1 201 ? 13.297 -17.687 4.705 1.00 77.38 201 TRP A O 1
ATOM 1549 N N . LEU A 1 202 ? 13.517 -16.175 6.353 1.00 67.69 202 LEU A N 1
ATOM 1550 C CA . LEU A 1 202 ? 14.572 -16.922 7.026 1.00 67.69 202 LEU A CA 1
ATOM 1551 C C . LEU A 1 202 ? 13.976 -18.206 7.629 1.00 67.69 202 LEU A C 1
ATOM 1553 O O . LEU A 1 202 ? 12.876 -18.155 8.190 1.00 67.69 202 LEU A O 1
ATOM 1557 N N . PRO A 1 203 ? 14.645 -19.367 7.528 1.00 64.81 203 PRO A N 1
ATOM 1558 C CA . PRO A 1 203 ? 14.201 -20.559 8.240 1.00 64.81 203 PRO A CA 1
ATOM 1559 C C . PRO A 1 203 ? 14.121 -20.286 9.758 1.00 64.81 203 PRO A C 1
ATOM 1561 O O . PRO A 1 203 ? 14.802 -19.383 10.251 1.00 64.81 203 PRO A O 1
ATOM 1564 N N . PRO A 1 204 ? 13.215 -20.968 10.483 1.00 60.12 204 PRO A N 1
ATOM 1565 C CA . PRO A 1 204 ? 13.122 -20.873 11.941 1.00 60.12 204 PRO A CA 1
ATOM 1566 C C . PRO A 1 204 ? 14.402 -21.303 12.659 1.00 60.12 204 PRO A C 1
ATOM 1568 O O . PRO A 1 204 ? 15.127 -22.171 12.123 1.00 60.12 204 PRO A O 1
#

Secondary structure (DSSP, 8-state):
---THHHHHHHHHHHHHHTS-GGGTTS-EEEEEE-S--TTSHHHHHHTTPPPPHHHHHHHHTT-EEETTT-TTS--TT-PPPP-PPS-----TT-GGGS-TTEEE--GGG-------EEHHHHHHTTSTTHHHHT-SGGG-----GGG---EEEEEEPBTTB---EEEEPPPPPHHHHTT-S-BTTTBS-SSPPP-EEE-----

Mean predicted aligned error: 10.96 Å

Radius of gyration: 19.71 Å; Cα contacts (8 Å, |Δi|>4): 259; chains: 1; bounding box: 55×44×49 Å

InterPro domains:
  IPR036691 Endonuclease/exonuclease/phosphatase superfamily [G3DSA:3.60.10.10] (5-204)
  IPR036691 Endonuclease/exonuclease/phosphatase superfamily [SSF56219] (27-201)

Sequence (204 aa):
MFDTTGAILLREVTKFRDDGPESQWRWSSIIAGDFNFGPDDPAYTLLMGDALLPEQKKRQDSSYVVHATIDSTVATDGAAQAEEEEEGAEAGENDPDRVIVNARPAQPSDDLQSGTVISAYDAGQRQVPGISESGLTFGSRVSVPQERRVLDYIFVLDARGRDVPVVRLAKPHRKEVFGDGLPKKGVCVSDHISLAAEQHWLPP

Foldseek 3Di:
DADLVLLVVQVVVVVVQVPDDPVSLQPKDKDWDFQVDALLELSVCQQQVHDHDPVNVVVCQQPQWDACVRPVVQDPPPDDDDDDDDPDDDDDPPDPVSDDPRIDHDDPVVPSHDAHWDWLQQLALCVDPPSVVVVDTSNVSDDDDPVDGDRITIIMGGRVPDDWHFDHWDDDDDPVVQPVADDDVPPHDDSDDDTDTDIDDDDD

Organism: NCBI:txid1111947

Solvent-accessible surface area (backbone atoms only — not comparable to full-atom values): 12698 Å² total; per-residue (Å²): 129,65,59,66,56,46,29,49,49,44,38,52,52,51,48,58,53,65,75,46,60,75,89,51,41,64,50,62,47,78,51,69,50,77,68,85,46,42,52,45,34,49,38,47,33,50,36,51,55,46,85,69,51,75,72,28,44,59,58,39,69,74,50,48,55,43,41,32,92,82,39,79,84,38,71,66,91,79,74,75,83,79,76,90,73,79,92,80,75,86,87,57,100,81,50,72,80,71,62,76,71,41,45,39,76,62,55,87,86,69,69,67,77,54,73,59,38,44,50,43,62,33,58,25,38,62,70,35,84,68,45,41,77,65,66,67,46,58,82,59,36,60,80,63,60,84,96,58,68,56,31,68,49,49,32,38,35,61,16,66,96,42,83,63,51,53,76,42,60,63,78,78,82,58,74,79,79,42,70,98,52,61,52,34,95,97,78,38,90,47,68,69,78,89,82,53,73,43,73,51,78,78,81,134